Protein AF-A0A968T4M2-F1 (afdb_monomer_lite)

Structure (mmCIF, N/CA/C/O backbone):
data_AF-A0A968T4M2-F1
#
_entry.id   AF-A0A968T4M2-F1
#
loop_
_atom_site.group_PDB
_atom_site.id
_atom_site.type_symbol
_atom_site.label_atom_id
_atom_site.label_alt_id
_atom_site.label_comp_id
_atom_site.label_asym_id
_atom_site.label_entity_id
_atom_site.label_seq_id
_atom_site.pdbx_PDB_ins_code
_atom_site.Cartn_x
_atom_site.Cartn_y
_atom_site.Cartn_z
_atom_site.occupancy
_atom_site.B_iso_or_equiv
_atom_site.auth_seq_id
_atom_site.auth_comp_id
_atom_site.auth_asym_id
_atom_site.auth_atom_id
_atom_site.pdbx_PDB_model_num
ATOM 1 N N . MET A 1 1 ? 12.869 -15.099 -41.987 1.00 55.78 1 MET A N 1
ATOM 2 C CA . MET A 1 1 ? 14.327 -14.973 -41.780 1.00 55.78 1 MET A CA 1
ATOM 3 C C . MET A 1 1 ? 14.908 -14.097 -42.876 1.00 55.78 1 MET A C 1
ATOM 5 O O . MET A 1 1 ? 14.636 -14.380 -44.041 1.00 55.78 1 MET A O 1
ATOM 9 N N . PRO A 1 2 ? 15.640 -13.028 -42.541 1.00 66.06 2 PRO A N 1
ATOM 10 C CA . PRO A 1 2 ? 16.283 -12.179 -43.533 1.00 66.06 2 PRO A CA 1
ATOM 11 C C . PRO A 1 2 ? 17.439 -12.935 -44.201 1.00 66.06 2 PRO A C 1
ATOM 13 O O . PRO A 1 2 ? 18.362 -13.390 -43.535 1.00 66.06 2 PRO A O 1
ATOM 16 N N . LEU A 1 3 ? 17.394 -13.036 -45.534 1.00 67.12 3 LEU A N 1
ATOM 17 C CA . LEU A 1 3 ? 18.368 -13.769 -46.360 1.00 67.12 3 LEU A CA 1
ATOM 18 C C . LEU A 1 3 ? 19.823 -13.294 -46.155 1.00 67.12 3 LEU A C 1
ATOM 20 O O . LEU A 1 3 ? 20.761 -14.030 -46.434 1.00 67.12 3 LEU A O 1
ATOM 24 N N . VAL A 1 4 ? 19.995 -12.056 -45.681 1.00 75.81 4 VAL A N 1
ATOM 25 C CA . VAL A 1 4 ? 21.283 -11.356 -45.556 1.00 75.81 4 VAL A CA 1
ATOM 26 C C . VAL A 1 4 ? 22.012 -11.667 -44.242 1.00 75.81 4 VAL A C 1
ATOM 28 O O . VAL A 1 4 ? 23.233 -11.584 -44.207 1.00 75.81 4 VAL A O 1
ATOM 31 N N . LEU A 1 5 ? 21.297 -12.048 -43.176 1.00 82.62 5 LEU A N 1
ATOM 32 C CA . LEU A 1 5 ? 21.903 -12.362 -41.868 1.00 82.62 5 LEU A CA 1
ATOM 33 C C . LEU A 1 5 ? 22.171 -13.861 -41.673 1.00 82.62 5 LEU A C 1
ATOM 35 O O . LEU A 1 5 ? 22.758 -14.267 -40.673 1.00 82.62 5 LEU A O 1
ATOM 39 N N . GLY A 1 6 ? 21.747 -14.684 -42.635 1.00 83.31 6 GLY A N 1
ATOM 40 C CA . GLY A 1 6 ? 21.791 -16.136 -42.523 1.00 83.31 6 GLY A CA 1
ATOM 41 C C . GLY A 1 6 ? 20.803 -16.687 -41.482 1.00 83.31 6 GLY A C 1
ATOM 42 O O . GLY A 1 6 ? 20.233 -15.943 -40.683 1.00 83.31 6 GLY A O 1
ATOM 43 N N . PRO A 1 7 ? 20.551 -18.006 -41.496 1.00 82.50 7 PRO A N 1
ATOM 44 C CA . PRO A 1 7 ? 19.645 -18.636 -40.539 1.00 82.50 7 PRO A CA 1
ATOM 45 C C . PRO A 1 7 ? 20.217 -18.686 -39.119 1.00 82.50 7 PRO A C 1
ATOM 47 O O . PRO A 1 7 ? 19.459 -18.672 -38.157 1.00 82.50 7 PRO A O 1
ATOM 50 N N . GLU A 1 8 ? 21.543 -18.723 -38.997 1.00 84.62 8 GLU A N 1
ATOM 51 C CA . GLU A 1 8 ? 22.250 -18.825 -37.717 1.00 84.62 8 GLU A CA 1
ATOM 52 C C . GLU A 1 8 ? 22.488 -17.464 -37.056 1.00 84.62 8 GLU A C 1
ATOM 54 O O . GLU A 1 8 ? 22.959 -17.427 -35.926 1.00 84.62 8 GLU A O 1
ATOM 59 N N . MET A 1 9 ? 22.176 -16.353 -37.743 1.00 88.12 9 MET A N 1
ATOM 60 C CA . MET A 1 9 ? 22.401 -14.986 -37.247 1.00 88.12 9 MET A CA 1
ATOM 61 C C . MET A 1 9 ? 23.829 -14.781 -36.723 1.00 88.12 9 MET A C 1
ATOM 63 O O . MET A 1 9 ? 24.055 -14.083 -35.743 1.00 88.12 9 MET A O 1
ATOM 67 N N . ASN A 1 10 ? 24.797 -15.401 -37.403 1.00 87.75 10 ASN A N 1
ATOM 68 C CA . ASN A 1 10 ? 26.199 -15.437 -37.016 1.00 87.75 10 ASN A CA 1
ATOM 69 C C . ASN A 1 10 ? 27.084 -15.135 -38.234 1.00 87.75 10 ASN A C 1
ATOM 71 O O . ASN A 1 10 ? 26.978 -15.789 -39.274 1.00 87.75 10 ASN A O 1
ATOM 75 N N . ILE A 1 11 ? 27.985 -14.158 -38.106 1.00 89.00 11 ILE A N 1
ATOM 76 C CA . ILE A 1 11 ? 28.849 -13.712 -39.208 1.00 89.00 11 ILE A CA 1
ATOM 77 C C . ILE A 1 11 ? 29.792 -14.817 -39.713 1.00 89.00 11 ILE A C 1
ATOM 79 O O . ILE A 1 11 ? 30.066 -14.892 -40.913 1.00 89.00 11 ILE A O 1
ATOM 83 N N . ALA A 1 12 ? 30.250 -15.713 -38.833 1.00 88.06 12 ALA A N 1
ATOM 84 C CA . ALA A 1 12 ? 31.122 -16.828 -39.197 1.00 88.06 12 ALA A CA 1
ATOM 85 C C . ALA A 1 12 ? 30.381 -17.884 -40.030 1.00 88.06 12 ALA A C 1
ATOM 87 O O . ALA A 1 12 ? 30.956 -18.448 -40.960 1.00 88.06 12 ALA A O 1
ATOM 88 N N . ALA A 1 13 ? 29.090 -18.092 -39.762 1.00 88.12 13 ALA A N 1
ATOM 89 C CA . ALA A 1 13 ? 28.246 -18.996 -40.542 1.00 88.12 13 ALA A CA 1
ATOM 90 C C . ALA A 1 13 ? 28.028 -18.496 -41.980 1.00 88.12 13 ALA A C 1
ATOM 92 O O . ALA A 1 13 ? 27.906 -19.289 -42.913 1.00 88.12 13 ALA A O 1
ATOM 93 N N . ILE A 1 14 ? 28.022 -17.172 -42.177 1.00 88.69 14 ILE A N 1
ATOM 94 C CA . ILE A 1 14 ? 27.902 -16.547 -43.503 1.00 88.69 14 ILE A CA 1
ATOM 95 C C . ILE A 1 14 ? 29.213 -16.670 -44.292 1.00 88.69 14 ILE A C 1
ATOM 97 O O . ILE A 1 14 ? 29.190 -16.857 -45.510 1.00 88.69 14 ILE A O 1
ATOM 101 N N . TYR A 1 15 ? 30.361 -16.594 -43.613 1.00 89.00 15 TYR A N 1
ATOM 102 C CA . TYR A 1 15 ? 31.690 -16.680 -44.222 1.00 89.00 15 TYR A CA 1
ATOM 103 C C . TYR A 1 15 ? 32.494 -17.869 -43.663 1.00 89.00 15 TYR A C 1
ATOM 105 O O . TYR A 1 15 ? 33.518 -17.657 -43.011 1.00 89.00 15 TYR A O 1
ATOM 113 N N . PRO A 1 16 ? 32.112 -19.125 -43.970 1.00 86.19 16 PRO A N 1
ATOM 114 C CA . PRO A 1 16 ? 32.666 -20.319 -43.315 1.00 86.19 16 PRO A CA 1
ATOM 115 C C . PRO A 1 16 ? 34.166 -20.532 -43.566 1.00 86.19 16 PRO A C 1
ATOM 117 O O . PRO A 1 16 ? 34.843 -21.208 -42.798 1.00 86.19 16 PRO A O 1
ATOM 120 N N . ASN A 1 17 ? 34.709 -19.939 -44.633 1.00 91.25 17 ASN A N 1
ATOM 121 C CA . ASN A 1 17 ? 36.131 -20.023 -44.976 1.00 91.25 17 ASN A CA 1
ATOM 122 C C . ASN A 1 17 ? 36.986 -18.936 -44.297 1.00 91.25 17 ASN A C 1
ATOM 124 O O . ASN A 1 17 ? 38.186 -18.858 -44.557 1.00 91.25 17 ASN A O 1
ATOM 128 N N . ARG A 1 18 ? 36.383 -18.066 -43.478 1.00 90.88 18 ARG A N 1
ATOM 129 C CA . ARG A 1 18 ? 37.050 -16.936 -42.830 1.00 90.88 18 ARG A CA 1
ATOM 130 C C . ARG A 1 18 ? 36.954 -17.075 -41.315 1.00 90.88 18 ARG A C 1
ATOM 132 O O . ARG A 1 18 ? 35.871 -17.095 -40.751 1.00 90.88 18 ARG A O 1
ATOM 139 N N . THR A 1 19 ? 38.108 -17.125 -40.659 1.00 85.06 19 THR A N 1
ATOM 140 C CA . THR A 1 19 ? 38.203 -17.335 -39.204 1.00 85.06 19 THR A CA 1
ATOM 141 C C . THR A 1 19 ? 38.549 -16.066 -38.427 1.00 85.06 19 THR A C 1
ATOM 143 O O . THR A 1 19 ? 38.576 -16.088 -37.202 1.00 85.06 19 THR A O 1
ATOM 146 N N . THR A 1 20 ? 38.839 -14.959 -39.116 1.00 88.12 20 THR A N 1
ATOM 147 C CA . THR A 1 20 ? 39.196 -13.674 -38.506 1.00 88.12 20 THR A CA 1
ATOM 148 C C . THR A 1 20 ? 38.400 -12.543 -39.139 1.00 88.12 20 THR A C 1
ATOM 150 O O . THR A 1 20 ? 38.380 -12.377 -40.361 1.00 88.12 20 THR A O 1
ATOM 153 N N . PHE A 1 21 ? 37.760 -11.734 -38.300 1.00 91.00 21 PHE A N 1
ATOM 154 C CA . PHE A 1 21 ? 36.941 -10.598 -38.712 1.00 91.00 21 PHE A CA 1
ATOM 155 C C . PHE A 1 21 ? 37.498 -9.315 -38.115 1.00 91.00 21 PHE A C 1
ATOM 157 O O . PHE A 1 21 ? 38.057 -9.325 -37.018 1.00 91.00 21 PHE A O 1
ATOM 164 N N . HIS A 1 22 ? 37.367 -8.204 -38.838 1.00 91.00 22 HIS A N 1
ATOM 165 C CA . HIS A 1 22 ? 37.667 -6.911 -38.248 1.00 91.00 22 HIS A CA 1
ATOM 166 C C . HIS A 1 22 ? 36.567 -6.556 -37.240 1.00 91.00 22 HIS A C 1
ATOM 168 O O . HIS A 1 22 ? 35.387 -6.805 -37.493 1.00 91.00 22 HIS A O 1
ATOM 174 N N . ILE A 1 23 ? 36.928 -5.928 -36.119 1.00 86.56 23 ILE A N 1
ATOM 175 C CA . ILE A 1 23 ? 35.972 -5.604 -35.047 1.00 86.56 23 ILE A CA 1
ATOM 176 C C . ILE A 1 23 ? 34.782 -4.766 -35.544 1.00 86.56 23 ILE A C 1
ATOM 178 O O . ILE A 1 23 ? 33.655 -4.951 -35.098 1.00 86.56 23 ILE A O 1
ATOM 182 N N . SER A 1 24 ? 34.997 -3.894 -36.535 1.00 87.69 24 SER A N 1
ATOM 183 C CA . SER A 1 24 ? 33.922 -3.094 -37.138 1.00 87.69 24 SER A CA 1
ATOM 184 C C . SER A 1 24 ? 32.899 -3.926 -37.918 1.00 87.69 24 SER A C 1
ATOM 186 O O . SER A 1 24 ? 31.737 -3.533 -37.996 1.00 87.69 24 SER A O 1
ATOM 188 N N . GLU A 1 25 ? 33.311 -5.050 -38.512 1.00 90.81 25 GLU A N 1
ATOM 189 C CA . GLU A 1 25 ? 32.409 -5.961 -39.227 1.00 90.81 25 GLU A CA 1
ATOM 190 C C . GLU A 1 25 ? 31.521 -6.701 -38.234 1.00 90.81 25 GLU A C 1
ATOM 192 O O . GLU A 1 25 ? 30.305 -6.726 -38.405 1.00 90.81 25 GLU A O 1
ATOM 197 N N . VAL A 1 26 ? 32.127 -7.218 -37.162 1.00 89.94 26 VAL A N 1
ATOM 198 C CA . VAL A 1 26 ? 31.412 -7.886 -36.068 1.00 89.94 26 VAL A CA 1
ATOM 199 C C . VAL A 1 26 ? 30.429 -6.916 -35.412 1.00 89.94 26 VAL A C 1
ATOM 201 O O . VAL A 1 26 ? 29.244 -7.218 -35.316 1.00 89.94 26 VAL A O 1
ATOM 204 N N . ARG A 1 27 ? 30.878 -5.694 -35.088 1.00 88.00 27 ARG A N 1
ATOM 205 C CA . ARG A 1 27 ? 30.025 -4.622 -34.550 1.00 88.00 27 ARG A CA 1
ATOM 206 C C . ARG A 1 27 ? 28.836 -4.309 -35.443 1.00 88.00 27 ARG A C 1
ATOM 208 O O . ARG A 1 27 ? 27.711 -4.238 -34.959 1.00 88.00 27 ARG A O 1
ATOM 215 N N . SER A 1 28 ? 29.075 -4.100 -36.735 1.00 89.56 28 SER A N 1
ATOM 216 C CA . SER A 1 28 ? 27.998 -3.756 -37.668 1.00 89.56 28 SER A CA 1
ATOM 217 C C . SER A 1 28 ? 27.005 -4.907 -37.805 1.00 89.56 28 SER A C 1
ATOM 219 O O . SER A 1 28 ? 25.802 -4.675 -37.848 1.00 89.56 28 SER A O 1
ATOM 221 N N . PHE A 1 29 ? 27.501 -6.144 -37.844 1.00 92.62 29 PHE A N 1
ATOM 222 C CA . PHE A 1 29 ? 26.668 -7.331 -37.954 1.00 92.62 29 PHE A CA 1
ATOM 223 C C . PHE A 1 29 ? 25.769 -7.516 -36.727 1.00 92.62 29 PHE A C 1
ATOM 225 O O . PHE A 1 29 ? 24.549 -7.566 -36.877 1.00 92.62 29 PHE A O 1
ATOM 232 N N . LEU A 1 30 ? 26.351 -7.528 -35.524 1.00 92.44 30 LEU A N 1
ATOM 233 C CA . LEU A 1 30 ? 25.599 -7.687 -34.277 1.00 92.44 30 LEU A CA 1
ATOM 234 C C . LEU A 1 30 ? 24.587 -6.555 -34.073 1.00 92.44 30 LEU A C 1
ATOM 236 O O . LEU A 1 30 ? 23.456 -6.810 -33.670 1.00 92.44 30 LEU A O 1
ATOM 240 N N . TRP A 1 31 ? 24.930 -5.317 -34.445 1.00 90.94 31 TRP A N 1
ATOM 241 C CA . TRP A 1 31 ? 23.983 -4.200 -34.402 1.00 90.94 31 TRP A CA 1
ATOM 242 C C . TRP A 1 31 ? 22.748 -4.434 -35.290 1.00 90.94 31 TRP A C 1
ATOM 244 O O . TRP A 1 31 ? 21.619 -4.147 -34.877 1.00 90.94 31 TRP A O 1
ATOM 254 N N . VAL A 1 32 ? 22.930 -4.981 -36.499 1.00 92.69 32 VAL A N 1
ATOM 255 C CA . VAL A 1 32 ? 21.804 -5.311 -37.389 1.00 92.69 32 VAL A CA 1
ATOM 256 C C . VAL A 1 32 ? 20.984 -6.476 -36.830 1.00 92.69 32 VAL A C 1
ATOM 258 O O . VAL A 1 32 ? 19.756 -6.413 -36.886 1.00 92.69 32 VAL A O 1
ATOM 261 N N . VAL A 1 33 ? 21.629 -7.508 -36.272 1.00 94.62 33 VAL A N 1
ATOM 262 C CA . VAL A 1 33 ? 20.947 -8.648 -35.628 1.00 94.62 33 VAL A CA 1
ATOM 263 C C . VAL A 1 33 ? 20.098 -8.172 -34.446 1.00 94.62 33 VAL A C 1
ATOM 265 O O . VAL A 1 33 ? 18.898 -8.449 -34.411 1.00 94.62 33 VAL A O 1
ATOM 268 N N . PHE A 1 34 ? 20.674 -7.364 -33.552 1.00 95.38 34 PHE A N 1
ATOM 269 C CA . PHE A 1 34 ? 19.966 -6.745 -32.430 1.00 95.38 34 PHE A CA 1
ATOM 270 C C . PHE A 1 34 ? 18.752 -5.948 -32.918 1.00 95.38 34 PHE A C 1
ATOM 272 O O . PHE A 1 34 ? 17.627 -6.166 -32.471 1.00 95.38 34 PHE A O 1
ATOM 279 N N . THR A 1 35 ? 18.959 -5.061 -33.896 1.00 93.38 35 THR A N 1
ATOM 280 C CA . THR A 1 35 ? 17.889 -4.212 -34.440 1.00 93.38 35 THR A CA 1
ATOM 281 C C . THR A 1 35 ? 16.781 -5.044 -35.090 1.00 93.38 35 THR A C 1
ATOM 283 O O . THR A 1 35 ? 15.602 -4.702 -34.983 1.00 93.38 35 THR A O 1
ATOM 286 N N . TYR A 1 36 ? 17.132 -6.139 -35.767 1.00 94.38 36 TYR A N 1
ATOM 287 C CA . TYR A 1 36 ? 16.162 -7.060 -36.350 1.00 94.38 36 TYR A CA 1
ATOM 288 C C . TYR A 1 36 ? 15.304 -7.724 -35.269 1.00 94.38 36 TYR A C 1
ATOM 290 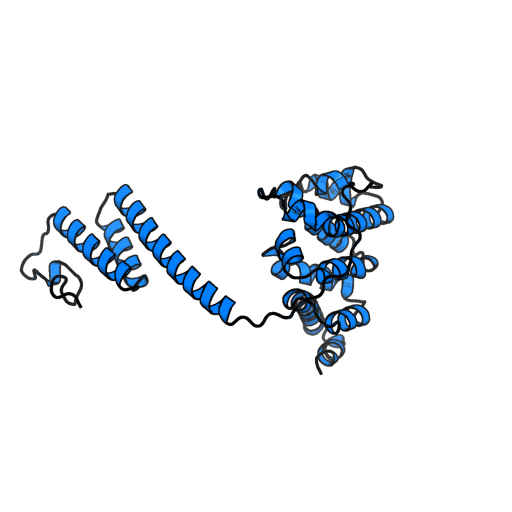O O . TYR A 1 36 ? 14.075 -7.702 -35.375 1.00 94.38 36 TYR A O 1
ATOM 298 N N . TYR A 1 37 ? 15.923 -8.276 -34.223 1.00 95.75 37 TYR A N 1
ATOM 299 C CA . TYR A 1 37 ? 15.188 -8.908 -33.129 1.00 95.75 37 TYR A CA 1
ATOM 300 C C . TYR A 1 37 ? 14.309 -7.913 -32.373 1.00 95.75 37 TYR A C 1
ATOM 302 O O . TYR A 1 37 ? 13.133 -8.195 -32.146 1.00 95.75 37 TYR A O 1
ATOM 310 N N . LEU A 1 38 ? 14.823 -6.711 -32.108 1.00 95.38 38 LEU A N 1
ATOM 311 C CA . LEU A 1 38 ? 14.065 -5.634 -31.477 1.00 95.38 38 LEU A CA 1
ATOM 312 C C . LEU A 1 38 ? 12.822 -5.243 -32.295 1.00 95.38 38 LEU A C 1
ATOM 314 O O . LEU A 1 38 ? 11.748 -5.039 -31.738 1.00 95.38 38 LEU A O 1
ATOM 318 N N . ARG A 1 39 ? 12.941 -5.163 -33.628 1.00 92.88 39 ARG A N 1
ATOM 319 C CA . ARG A 1 39 ? 11.824 -4.812 -34.529 1.00 92.88 39 ARG A CA 1
ATOM 320 C C . ARG A 1 39 ? 10.847 -5.951 -34.803 1.00 92.88 39 ARG A C 1
ATOM 322 O O . ARG A 1 39 ? 9.778 -5.699 -35.347 1.00 92.88 39 ARG A O 1
ATOM 329 N N . THR A 1 40 ? 11.227 -7.184 -34.493 1.00 93.19 40 THR A N 1
ATOM 330 C CA . THR A 1 40 ? 10.373 -8.372 -34.650 1.00 93.19 40 THR A CA 1
ATOM 331 C C . THR A 1 40 ? 9.817 -8.861 -33.313 1.00 93.19 40 THR A C 1
ATOM 333 O O . THR A 1 40 ? 9.289 -9.968 -33.245 1.00 93.19 40 THR A O 1
ATOM 336 N N . ASP A 1 41 ? 9.936 -8.040 -32.263 1.00 93.25 41 ASP A N 1
ATOM 337 C CA . ASP A 1 41 ? 9.481 -8.297 -30.892 1.00 93.25 41 ASP A CA 1
ATOM 338 C C . ASP A 1 41 ? 10.050 -9.572 -30.248 1.00 93.25 41 ASP A C 1
ATOM 340 O O . ASP A 1 41 ? 9.519 -10.072 -29.250 1.00 93.25 41 ASP A O 1
ATOM 344 N N . ASN A 1 42 ? 11.175 -10.074 -30.767 1.00 95.38 42 ASN A N 1
ATOM 345 C CA . ASN A 1 42 ? 11.932 -11.155 -30.148 1.00 95.38 42 ASN A CA 1
ATOM 346 C C . ASN A 1 42 ? 12.926 -10.574 -29.129 1.00 95.38 42 ASN A C 1
ATOM 348 O O . ASN A 1 42 ? 14.132 -10.511 -29.365 1.00 95.38 42 ASN A O 1
ATOM 352 N N . LEU A 1 43 ? 12.385 -10.071 -28.017 1.00 94.94 43 LEU A N 1
ATOM 353 C CA . LEU A 1 43 ? 13.136 -9.294 -27.024 1.00 94.94 43 LEU A CA 1
ATOM 354 C C . LEU A 1 43 ? 14.170 -10.121 -26.250 1.00 94.94 43 LEU A C 1
ATOM 356 O O . LEU A 1 43 ? 15.151 -9.547 -25.784 1.00 94.94 43 LEU A O 1
ATOM 360 N N . ASP A 1 44 ? 13.966 -11.434 -26.134 1.00 95.94 44 ASP A N 1
ATOM 361 C CA . ASP A 1 44 ? 14.926 -12.340 -25.496 1.00 95.94 44 ASP A CA 1
ATOM 362 C C . ASP A 1 44 ? 16.167 -12.481 -26.380 1.00 95.94 44 ASP A C 1
ATOM 364 O O . ASP A 1 44 ? 17.265 -12.151 -25.949 1.00 95.94 44 ASP A O 1
ATOM 368 N N . ALA A 1 45 ? 15.985 -12.789 -27.670 1.00 95.62 45 ALA A N 1
ATOM 369 C CA . ALA A 1 45 ? 17.101 -12.857 -28.613 1.00 95.62 45 ALA A CA 1
ATOM 370 C C . ALA A 1 45 ? 17.809 -11.499 -28.802 1.00 95.62 45 ALA A C 1
ATOM 372 O O . ALA A 1 45 ? 19.018 -11.453 -29.028 1.00 95.62 45 ALA A O 1
ATOM 373 N N . ALA A 1 46 ? 17.079 -10.379 -28.700 1.00 96.62 46 ALA A N 1
ATOM 374 C CA . ALA A 1 46 ? 17.684 -9.046 -28.680 1.00 96.62 46 ALA A CA 1
ATOM 375 C C . ALA A 1 46 ? 18.534 -8.818 -27.416 1.00 96.62 46 ALA A C 1
ATOM 377 O O . ALA A 1 46 ? 19.596 -8.210 -27.515 1.00 96.62 46 ALA A O 1
ATOM 378 N N . SER A 1 47 ? 18.090 -9.315 -26.256 1.00 96.62 47 SER A N 1
ATOM 379 C CA . SER A 1 47 ? 18.856 -9.286 -25.002 1.00 96.62 47 SER A CA 1
ATOM 380 C C . SER A 1 47 ? 20.140 -10.101 -25.130 1.00 96.62 47 SER A C 1
ATOM 382 O O . SER A 1 47 ? 21.214 -9.556 -24.912 1.00 96.62 47 SER A O 1
ATOM 384 N N . ASP A 1 48 ? 20.040 -11.347 -25.600 1.00 96.12 48 ASP A N 1
ATOM 385 C CA . ASP A 1 48 ? 21.200 -12.227 -25.792 1.00 96.12 48 ASP A CA 1
ATOM 386 C C . ASP A 1 48 ? 22.224 -11.601 -26.758 1.00 96.12 48 ASP A C 1
ATOM 388 O O . ASP A 1 48 ? 23.431 -11.643 -26.531 1.00 96.12 48 ASP A O 1
ATOM 392 N N . THR A 1 49 ? 21.744 -10.954 -27.830 1.00 95.25 49 THR A N 1
ATOM 393 C CA . THR A 1 49 ? 22.620 -10.250 -28.785 1.00 95.25 49 THR A CA 1
ATOM 394 C C . THR A 1 49 ? 23.298 -9.032 -28.146 1.00 95.25 49 THR A C 1
ATOM 396 O O . THR A 1 49 ? 24.431 -8.704 -28.491 1.00 95.25 49 THR A O 1
ATOM 399 N N . LEU A 1 50 ? 22.615 -8.322 -27.241 1.00 95.12 50 LEU A N 1
ATOM 400 C CA . LEU A 1 50 ? 23.192 -7.188 -26.518 1.00 95.12 50 LEU A CA 1
ATOM 401 C C . LEU A 1 50 ? 24.289 -7.642 -25.549 1.00 95.12 50 LEU A C 1
ATOM 403 O O . LEU A 1 50 ? 25.325 -6.981 -25.472 1.00 95.12 50 LEU A O 1
ATOM 407 N N . ASP A 1 51 ? 24.094 -8.777 -24.882 1.00 94.81 51 ASP A N 1
ATOM 408 C CA . ASP A 1 51 ? 25.111 -9.383 -24.023 1.00 94.81 51 ASP A CA 1
ATOM 409 C C . ASP A 1 51 ? 26.353 -9.766 -24.849 1.00 94.81 51 ASP A C 1
ATOM 411 O O . ASP A 1 51 ? 27.472 -9.390 -24.497 1.00 94.81 51 ASP A O 1
ATOM 415 N N . GLU A 1 52 ? 26.169 -10.377 -26.028 1.00 92.50 52 GLU A N 1
ATOM 416 C CA . GLU A 1 52 ? 27.275 -10.671 -26.957 1.00 92.50 52 GLU A CA 1
ATOM 417 C C . GLU A 1 52 ? 28.003 -9.395 -27.426 1.00 92.50 52 GLU A C 1
ATOM 419 O O . GLU A 1 52 ? 29.237 -9.363 -27.510 1.00 92.50 52 GLU A O 1
ATOM 424 N N . ILE A 1 53 ? 27.263 -8.316 -27.712 1.00 92.25 53 ILE A N 1
ATOM 425 C CA . ILE A 1 53 ? 27.839 -7.004 -28.052 1.00 92.25 53 ILE A CA 1
ATOM 426 C C . ILE A 1 53 ? 28.693 -6.480 -26.896 1.00 92.25 53 ILE A C 1
ATOM 428 O O . ILE A 1 53 ? 29.807 -6.021 -27.148 1.00 92.25 53 ILE A O 1
ATOM 432 N N . ALA A 1 54 ? 28.200 -6.555 -25.658 1.00 91.69 54 ALA A N 1
ATOM 433 C CA . ALA A 1 54 ? 28.906 -6.065 -24.478 1.00 91.69 54 ALA A CA 1
ATOM 434 C C . ALA A 1 54 ? 30.188 -6.862 -24.185 1.00 91.69 54 ALA A C 1
ATOM 436 O O . ALA A 1 54 ? 31.199 -6.283 -23.789 1.00 91.69 54 ALA A O 1
ATOM 437 N N . GLU A 1 55 ? 30.179 -8.173 -24.438 1.00 90.44 55 GLU A N 1
ATOM 438 C CA . GLU A 1 55 ? 31.365 -9.027 -24.309 1.00 90.44 55 GLU A CA 1
ATOM 439 C C . GLU A 1 55 ? 32.400 -8.781 -25.417 1.00 90.44 55 GLU A C 1
ATOM 441 O O . GLU A 1 55 ? 33.608 -8.892 -25.191 1.00 90.44 55 GLU A O 1
ATOM 446 N N . THR A 1 56 ? 31.942 -8.443 -26.625 1.00 86.44 56 THR A N 1
ATOM 447 C CA . THR A 1 56 ? 32.799 -8.385 -27.819 1.00 86.44 56 THR A CA 1
ATOM 448 C C . THR A 1 56 ? 33.326 -6.979 -28.120 1.00 86.44 56 THR A C 1
ATOM 450 O O . THR A 1 56 ? 34.398 -6.831 -28.714 1.00 86.44 56 THR A O 1
ATOM 453 N N . ILE A 1 57 ? 32.582 -5.929 -27.762 1.00 86.00 57 ILE A N 1
ATOM 454 C CA . ILE A 1 57 ? 32.830 -4.547 -28.192 1.00 86.00 57 ILE A CA 1
ATOM 455 C C . ILE A 1 57 ? 32.972 -3.644 -26.966 1.00 86.00 57 ILE A C 1
ATOM 457 O O . ILE A 1 57 ? 32.010 -3.385 -26.258 1.00 86.00 57 ILE A O 1
ATOM 461 N N . SER A 1 58 ? 34.163 -3.080 -26.759 1.00 82.56 58 SER A N 1
ATOM 462 C CA . SER A 1 58 ? 34.420 -2.102 -25.690 1.00 82.56 58 SER A CA 1
ATOM 463 C C . SER A 1 58 ? 33.978 -0.685 -26.099 1.00 82.56 58 SER A C 1
ATOM 465 O O . SER A 1 58 ? 34.813 0.174 -26.386 1.00 82.56 58 SER A O 1
ATOM 467 N N . ASP A 1 59 ? 32.666 -0.460 -26.197 1.00 88.00 59 ASP A N 1
ATOM 468 C CA . ASP A 1 59 ? 32.041 0.843 -26.488 1.00 88.00 59 ASP A CA 1
ATOM 469 C C . ASP A 1 59 ? 30.833 1.055 -25.560 1.00 88.00 59 ASP A C 1
ATOM 471 O O . ASP A 1 59 ? 29.692 0.753 -25.916 1.00 88.00 59 ASP A O 1
ATOM 475 N N . ASP A 1 60 ? 31.099 1.562 -24.353 1.00 88.38 60 ASP A N 1
ATOM 476 C CA . ASP A 1 60 ? 30.093 1.723 -23.293 1.00 88.38 60 ASP A CA 1
ATOM 477 C C . ASP A 1 60 ? 28.908 2.596 -23.735 1.00 88.38 60 ASP A C 1
ATOM 479 O O . ASP A 1 60 ? 27.760 2.305 -23.407 1.00 88.38 60 ASP A O 1
ATOM 483 N N . SER A 1 61 ? 29.163 3.625 -24.551 1.00 90.06 61 SER A N 1
ATOM 484 C CA . SER A 1 61 ? 28.115 4.523 -25.049 1.00 90.06 61 SER A CA 1
ATOM 485 C C . SER A 1 61 ? 27.158 3.814 -26.012 1.00 90.06 61 SER A C 1
ATOM 487 O O . SER A 1 61 ? 25.944 4.032 -25.961 1.00 90.06 61 SER A O 1
ATOM 489 N N . LEU A 1 62 ? 27.680 2.941 -26.882 1.00 88.31 62 LEU A N 1
ATOM 490 C CA . LEU A 1 62 ? 26.842 2.100 -27.735 1.00 88.31 62 LEU A CA 1
ATOM 491 C C . LEU A 1 62 ? 26.007 1.129 -26.895 1.00 88.31 62 LEU A C 1
ATOM 493 O O . LEU A 1 62 ? 24.805 1.011 -27.132 1.00 88.31 62 LEU A O 1
ATOM 497 N N . ILE A 1 63 ? 26.634 0.445 -25.935 1.00 92.12 63 ILE A N 1
ATOM 498 C CA . ILE A 1 63 ? 25.969 -0.547 -25.079 1.00 92.12 63 ILE A CA 1
ATOM 499 C C . ILE A 1 63 ? 24.826 0.107 -24.297 1.00 92.12 63 ILE A C 1
ATOM 501 O O . ILE A 1 63 ? 23.708 -0.411 -24.296 1.00 92.12 63 ILE A O 1
ATOM 505 N N . GLU A 1 64 ? 25.063 1.282 -23.711 1.00 94.00 64 GLU A N 1
ATOM 506 C CA . GLU A 1 64 ? 24.038 2.059 -23.012 1.00 94.00 64 GLU A CA 1
ATOM 507 C C . GLU A 1 64 ? 22.882 2.429 -23.955 1.00 94.00 64 GLU A C 1
ATOM 509 O O . GLU A 1 64 ? 21.713 2.196 -23.644 1.00 94.00 64 GLU A O 1
ATOM 514 N N . SER A 1 65 ? 23.189 2.920 -25.160 1.00 93.81 65 SER A N 1
ATOM 515 C CA . SER A 1 65 ? 22.166 3.280 -26.149 1.00 93.81 65 SER A CA 1
ATOM 516 C C . SER A 1 65 ? 21.291 2.092 -26.572 1.00 93.81 65 SER A C 1
ATOM 518 O O . SER A 1 65 ? 20.075 2.243 -26.723 1.00 93.81 65 SER A O 1
ATOM 520 N N . LEU A 1 66 ? 21.879 0.910 -26.775 1.00 94.81 66 LEU A N 1
ATOM 521 C CA . LEU A 1 66 ? 21.132 -0.299 -27.136 1.00 94.81 66 LEU A CA 1
ATOM 522 C C . LEU A 1 66 ? 20.323 -0.837 -25.950 1.00 94.81 66 LEU A C 1
ATOM 524 O O . LEU A 1 66 ? 19.166 -1.220 -26.131 1.00 94.81 66 LEU A O 1
ATOM 528 N N . THR A 1 67 ? 20.880 -0.774 -24.738 1.00 96.00 67 THR A N 1
ATOM 529 C CA . THR A 1 67 ? 20.169 -1.093 -23.489 1.00 96.00 67 THR A CA 1
ATOM 530 C C . THR A 1 67 ? 18.904 -0.252 -23.356 1.00 96.00 67 THR A C 1
ATOM 532 O O . THR A 1 67 ? 17.817 -0.790 -23.141 1.00 96.00 67 THR A O 1
ATOM 535 N N . MET A 1 68 ? 19.015 1.061 -23.570 1.00 96.00 68 MET A N 1
ATOM 536 C CA . MET A 1 68 ? 17.871 1.971 -23.496 1.00 96.00 68 MET A CA 1
ATOM 537 C C . MET A 1 68 ? 16.817 1.681 -24.570 1.00 96.00 68 MET A C 1
ATOM 539 O O . MET A 1 68 ? 15.622 1.762 -24.290 1.00 96.00 68 MET A O 1
ATOM 543 N N . GLN A 1 69 ? 17.224 1.290 -25.781 1.00 95.69 69 GLN A N 1
ATOM 544 C CA . GLN A 1 69 ? 16.287 0.880 -26.834 1.00 95.69 69 GLN A CA 1
ATOM 545 C C . GLN A 1 69 ? 15.534 -0.408 -26.476 1.00 95.69 69 GLN A C 1
ATOM 547 O O . GLN A 1 69 ? 14.319 -0.480 -26.676 1.00 95.69 69 GLN A O 1
ATOM 552 N N . LEU A 1 70 ? 16.227 -1.410 -25.923 1.00 97.06 70 LEU A N 1
ATOM 553 C CA . LEU A 1 70 ? 15.601 -2.651 -25.462 1.00 97.06 70 LEU A CA 1
ATOM 554 C C . LEU A 1 70 ? 14.623 -2.387 -24.312 1.00 97.06 70 LEU A C 1
ATOM 556 O O . LEU A 1 70 ? 13.500 -2.897 -24.331 1.00 97.06 70 LEU A O 1
ATOM 560 N N . LEU A 1 71 ? 15.020 -1.557 -23.344 1.00 96.25 71 LEU A N 1
ATOM 561 C CA . LEU A 1 71 ? 14.169 -1.155 -22.227 1.00 96.25 71 LEU A CA 1
ATOM 562 C C . LEU A 1 71 ? 12.909 -0.430 -22.716 1.00 96.25 71 LEU A C 1
ATOM 564 O O . LEU A 1 71 ? 11.807 -0.809 -22.328 1.00 96.25 71 LEU A O 1
ATOM 568 N N . ALA A 1 72 ? 13.054 0.548 -23.613 1.00 95.44 72 ALA A N 1
ATOM 569 C CA . ALA A 1 72 ? 11.923 1.277 -24.184 1.00 95.44 72 ALA A CA 1
ATOM 570 C C . ALA A 1 72 ? 10.940 0.337 -24.900 1.00 95.44 72 ALA A C 1
ATOM 572 O O . ALA A 1 72 ? 9.728 0.457 -24.725 1.00 95.44 72 ALA A O 1
ATOM 573 N N . LYS A 1 73 ? 11.447 -0.649 -25.651 1.00 94.69 73 LYS A N 1
ATOM 574 C CA . LYS A 1 73 ? 10.602 -1.635 -26.337 1.00 94.69 73 LYS A CA 1
ATOM 575 C C . LYS A 1 73 ? 9.883 -2.576 -25.364 1.00 94.69 73 LYS A C 1
ATOM 577 O O . LYS A 1 73 ? 8.711 -2.888 -25.564 1.00 94.69 73 LYS A O 1
ATOM 582 N N . ARG A 1 74 ? 10.552 -3.000 -24.282 1.00 94.94 74 ARG A N 1
ATOM 583 C CA . ARG A 1 74 ? 9.921 -3.765 -23.188 1.00 94.94 74 ARG A CA 1
ATOM 584 C C . ARG A 1 74 ? 8.812 -2.955 -22.515 1.00 94.94 74 ARG A C 1
ATOM 586 O O . ARG A 1 74 ? 7.729 -3.487 -22.294 1.00 94.94 74 ARG A O 1
ATOM 593 N N . MET A 1 75 ? 9.062 -1.675 -22.241 1.00 93.75 75 MET A N 1
ATOM 594 C CA . MET A 1 75 ? 8.068 -0.766 -21.667 1.00 93.75 75 MET A CA 1
ATOM 595 C C . MET A 1 75 ? 6.855 -0.586 -22.584 1.00 93.75 75 MET A C 1
ATOM 597 O O . MET A 1 75 ? 5.732 -0.674 -22.102 1.00 93.75 75 MET A O 1
ATOM 601 N N . GLU A 1 76 ? 7.055 -0.402 -23.892 1.00 93.38 76 GLU A N 1
ATOM 602 C CA . GLU A 1 76 ? 5.963 -0.318 -24.874 1.00 93.38 76 GLU A CA 1
ATOM 603 C C . GLU A 1 76 ? 5.085 -1.577 -24.839 1.00 93.38 76 GLU A C 1
ATOM 605 O O . GLU A 1 76 ? 3.871 -1.481 -24.667 1.00 93.38 76 GLU A O 1
ATOM 610 N N . LYS A 1 77 ? 5.700 -2.764 -24.904 1.00 91.81 77 LYS A N 1
ATOM 611 C CA . LYS A 1 77 ? 4.978 -4.043 -24.854 1.00 91.81 77 LYS A CA 1
ATOM 612 C C . LYS A 1 77 ? 4.223 -4.237 -23.535 1.00 91.81 77 LYS A C 1
ATOM 614 O O . LYS A 1 77 ? 3.076 -4.675 -23.539 1.00 91.81 77 LYS A O 1
ATOM 619 N N . ASN A 1 78 ? 4.845 -3.896 -22.407 1.00 90.94 78 ASN A N 1
ATOM 620 C CA . ASN A 1 78 ? 4.194 -3.962 -21.098 1.00 90.94 78 ASN A CA 1
ATOM 621 C C . ASN A 1 78 ? 3.019 -2.980 -21.005 1.00 90.94 78 ASN A C 1
ATOM 623 O O . ASN A 1 78 ? 1.975 -3.331 -20.468 1.00 90.94 78 ASN A O 1
ATOM 627 N N . MET A 1 79 ? 3.156 -1.782 -21.576 1.00 91.44 79 MET A N 1
ATOM 628 C CA . MET A 1 79 ? 2.089 -0.783 -21.640 1.00 91.44 79 MET A CA 1
ATOM 629 C C . MET A 1 79 ? 0.908 -1.261 -22.497 1.00 91.44 79 MET A C 1
ATOM 631 O O . MET A 1 79 ? -0.246 -1.029 -22.146 1.00 91.44 79 MET A O 1
ATOM 635 N N . GLU A 1 80 ? 1.168 -1.938 -23.618 1.00 91.81 80 GLU A N 1
ATOM 636 C CA . GLU A 1 80 ? 0.116 -2.552 -24.437 1.00 91.81 80 GLU A CA 1
ATOM 637 C C . GLU A 1 80 ? -0.634 -3.653 -23.680 1.00 91.81 80 GLU A C 1
ATOM 639 O O . GLU A 1 80 ? -1.865 -3.689 -23.721 1.00 91.81 80 GLU A O 1
ATOM 644 N N . LEU A 1 81 ? 0.095 -4.521 -22.968 1.00 89.94 81 LEU A N 1
ATOM 645 C CA . LEU A 1 81 ? -0.496 -5.557 -22.117 1.00 89.94 81 LEU A CA 1
ATOM 646 C C . LEU A 1 81 ? -1.351 -4.938 -21.008 1.00 89.94 81 LEU A C 1
ATOM 648 O O . LEU A 1 81 ? -2.515 -5.302 -20.872 1.00 89.94 81 LEU A O 1
ATOM 652 N N . PHE A 1 82 ? -0.813 -3.945 -20.300 1.00 87.00 82 PHE A N 1
ATOM 653 C CA . PHE A 1 82 ? -1.519 -3.229 -19.241 1.00 87.00 82 PHE A CA 1
ATOM 654 C C . PHE A 1 82 ? -2.835 -2.621 -19.746 1.00 87.00 82 PHE A C 1
ATOM 656 O O . PHE A 1 82 ? -3.893 -2.880 -19.181 1.00 87.00 82 PHE A O 1
ATOM 663 N N . LYS A 1 83 ? -2.808 -1.907 -20.880 1.00 89.44 83 LYS A N 1
ATOM 664 C CA . LYS A 1 83 ? -4.023 -1.350 -21.506 1.00 89.44 83 LYS A CA 1
ATOM 665 C C . LYS A 1 83 ? -5.021 -2.430 -21.924 1.00 89.44 83 LYS A C 1
ATOM 667 O O . LYS A 1 83 ? -6.231 -2.229 -21.835 1.00 89.44 83 LYS A O 1
ATOM 672 N N . ALA A 1 84 ? -4.536 -3.563 -22.431 1.00 90.62 84 ALA A N 1
ATOM 673 C CA . ALA A 1 84 ? -5.396 -4.673 -22.829 1.00 90.62 84 ALA A CA 1
ATOM 674 C C . ALA A 1 84 ? -6.070 -5.350 -21.625 1.00 90.62 84 ALA A C 1
ATOM 676 O O . ALA A 1 84 ? -7.206 -5.818 -21.757 1.00 90.62 84 ALA A O 1
ATOM 677 N N . ASP A 1 85 ? -5.386 -5.400 -20.483 1.00 86.81 85 ASP A N 1
ATOM 678 C CA . ASP A 1 85 ? -5.915 -5.915 -19.223 1.00 86.81 85 ASP A CA 1
ATOM 679 C C . ASP A 1 85 ? -6.915 -4.935 -18.604 1.00 86.81 85 ASP A C 1
ATOM 681 O O . ASP A 1 85 ? -8.028 -5.339 -18.266 1.00 86.81 85 ASP A O 1
ATOM 685 N N . GLU A 1 86 ? -6.593 -3.640 -18.578 1.00 84.31 86 GLU A N 1
ATOM 686 C CA . GLU A 1 86 ? -7.487 -2.569 -18.126 1.00 84.31 86 GLU A CA 1
ATOM 687 C C . GLU A 1 86 ? -8.799 -2.550 -18.931 1.00 84.31 86 GLU A C 1
ATOM 689 O O . GLU A 1 86 ? -9.892 -2.531 -18.366 1.00 84.31 86 GLU A O 1
ATOM 694 N N . ALA A 1 87 ? -8.723 -2.686 -20.260 1.00 87.38 87 ALA A N 1
ATOM 695 C CA . ALA A 1 87 ? -9.902 -2.744 -21.128 1.00 87.38 87 ALA A CA 1
ATOM 696 C C . ALA A 1 87 ? -10.811 -3.962 -20.866 1.00 87.38 87 ALA A C 1
ATOM 698 O O . ALA A 1 87 ? -11.988 -3.957 -21.239 1.00 87.38 87 ALA A O 1
ATOM 699 N N . LYS A 1 88 ? -10.277 -5.026 -20.256 1.00 88.56 88 LYS A N 1
ATOM 700 C CA . LYS A 1 88 ? -11.024 -6.235 -19.873 1.00 88.56 88 LYS A CA 1
ATOM 701 C C . LYS A 1 88 ? -11.372 -6.262 -18.386 1.00 88.56 88 LYS A C 1
ATOM 703 O O . LYS A 1 88 ? -12.092 -7.177 -17.964 1.00 88.56 88 LYS A O 1
ATOM 708 N N . ALA A 1 89 ? -10.871 -5.306 -17.606 1.00 82.88 89 ALA A N 1
ATOM 709 C CA . ALA A 1 89 ? -11.054 -5.264 -16.171 1.00 82.88 89 ALA A CA 1
ATOM 710 C C . ALA A 1 89 ? -12.541 -5.153 -15.825 1.00 82.88 89 ALA A C 1
ATOM 712 O O . ALA A 1 89 ? -13.327 -4.438 -16.453 1.00 82.88 89 ALA A O 1
ATOM 713 N N . ARG A 1 90 ? -12.949 -5.911 -14.808 1.00 81.50 90 ARG A N 1
ATOM 714 C CA . ARG A 1 90 ? -14.295 -5.843 -14.244 1.00 81.50 90 ARG A CA 1
ATOM 715 C C . ARG A 1 90 ? -14.203 -5.157 -12.897 1.00 81.50 90 ARG A C 1
ATOM 717 O O . ARG A 1 90 ? -14.024 -5.821 -11.880 1.00 81.50 90 ARG A O 1
ATOM 724 N N . ASN A 1 91 ? -14.361 -3.843 -12.910 1.00 79.19 91 ASN A N 1
ATOM 725 C CA . ASN A 1 91 ? -14.293 -3.051 -11.692 1.00 79.19 91 ASN A CA 1
ATOM 726 C C . ASN A 1 91 ? -15.679 -2.938 -11.058 1.00 79.19 91 ASN A C 1
ATOM 728 O O . ASN A 1 91 ? -16.689 -2.694 -11.727 1.00 79.19 91 ASN A O 1
ATOM 732 N N . VAL A 1 92 ? -15.732 -3.148 -9.746 1.00 81.56 92 VAL A N 1
ATOM 733 C CA . VAL A 1 92 ? -16.927 -2.857 -8.957 1.00 81.56 92 VAL A CA 1
ATOM 734 C C . VAL A 1 92 ? -17.044 -1.341 -8.863 1.00 81.56 92 VAL A C 1
ATOM 736 O O . VAL A 1 92 ? -16.088 -0.674 -8.482 1.00 81.56 92 VAL A O 1
ATOM 739 N N . LYS A 1 93 ? -18.220 -0.786 -9.173 1.00 83.44 93 LYS A N 1
ATOM 740 C CA . LYS A 1 93 ? -18.498 0.619 -8.860 1.00 83.44 93 LYS A CA 1
ATOM 741 C C . LYS A 1 93 ? -18.576 0.756 -7.346 1.00 83.44 93 LYS A C 1
ATOM 743 O O . LYS A 1 93 ? -19.538 0.277 -6.743 1.00 83.44 93 LYS A O 1
ATOM 748 N N . TYR A 1 94 ? -17.551 1.343 -6.745 1.00 83.69 94 TYR A N 1
ATOM 749 C CA . TYR A 1 94 ? -17.549 1.616 -5.319 1.00 83.69 94 TYR A CA 1
ATOM 750 C C . TYR A 1 94 ? -18.288 2.925 -5.022 1.00 83.69 94 TYR A C 1
ATOM 752 O O . TYR A 1 94 ? -18.429 3.783 -5.893 1.00 83.69 94 TYR A O 1
ATOM 760 N N . ILE A 1 95 ? -18.809 3.051 -3.803 1.00 86.56 95 ILE A N 1
ATOM 761 C CA . ILE A 1 95 ? -19.418 4.289 -3.307 1.00 86.56 95 ILE A CA 1
ATOM 762 C C . ILE A 1 95 ? -18.684 4.664 -2.024 1.00 86.56 95 ILE A C 1
ATOM 764 O O . ILE A 1 95 ? -18.858 4.004 -0.993 1.00 86.56 95 ILE A O 1
ATOM 768 N N . ALA A 1 96 ? -17.847 5.696 -2.110 1.00 84.31 96 ALA A N 1
ATOM 769 C CA . ALA A 1 96 ? -17.227 6.296 -0.939 1.00 84.31 96 ALA A CA 1
ATOM 770 C C . ALA A 1 96 ? -18.313 6.943 -0.055 1.00 84.31 96 ALA A C 1
ATOM 772 O O . ALA A 1 96 ?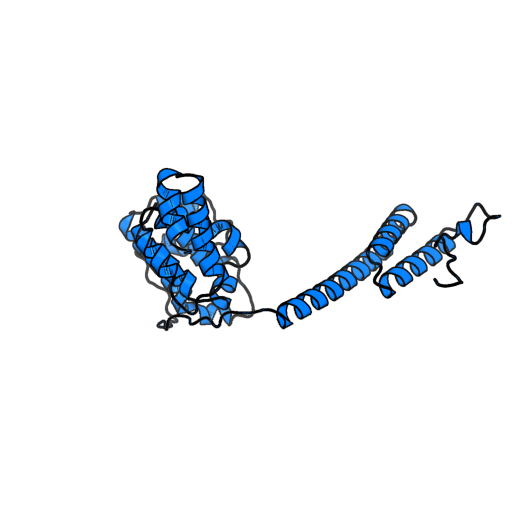 -19.297 7.467 -0.589 1.00 84.31 96 ALA A O 1
ATOM 773 N N . PRO A 1 97 ? -18.197 6.877 1.2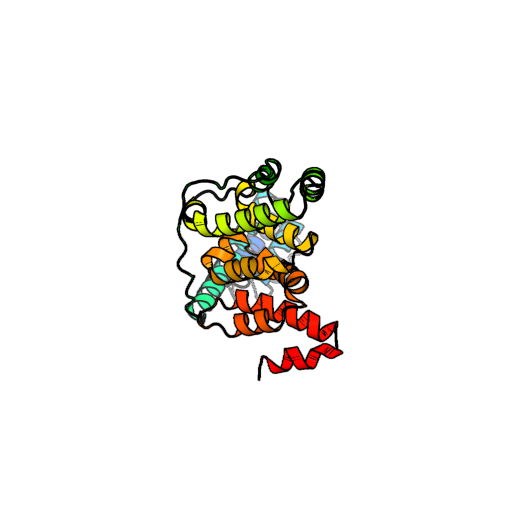81 1.00 85.00 97 PRO A N 1
ATOM 774 C CA . PRO A 1 97 ? -19.042 7.665 2.171 1.00 85.00 97 PRO A CA 1
ATOM 775 C C . PRO A 1 97 ? -18.941 9.164 1.851 1.00 85.00 97 PRO A C 1
ATOM 777 O O . PRO A 1 97 ? -17.869 9.640 1.493 1.00 85.00 97 PRO A O 1
ATOM 780 N N . GLU A 1 98 ? -20.037 9.910 2.015 1.00 81.12 98 GLU A N 1
ATOM 781 C CA . GLU A 1 98 ? -19.964 11.375 2.032 1.00 81.12 98 GLU A CA 1
ATOM 782 C C . GLU A 1 98 ? -19.260 11.819 3.314 1.00 81.12 98 GLU A C 1
ATOM 784 O O . GLU A 1 98 ? -19.640 11.402 4.412 1.00 81.12 98 GLU A O 1
ATOM 789 N N . ILE A 1 99 ? -18.225 12.642 3.168 1.00 82.38 99 ILE A N 1
ATOM 790 C CA . ILE A 1 99 ? -17.404 13.129 4.275 1.00 82.38 99 ILE A CA 1
ATOM 791 C C . ILE A 1 99 ? -17.324 14.640 4.181 1.00 82.38 99 ILE A C 1
ATOM 793 O O . ILE A 1 99 ? -17.224 15.203 3.093 1.00 82.38 99 ILE A O 1
ATOM 797 N N . GLU A 1 100 ? -17.403 15.298 5.334 1.00 84.88 100 GLU A N 1
ATOM 798 C CA . GLU A 1 100 ? -17.196 16.736 5.414 1.00 84.88 100 GLU A CA 1
ATOM 799 C C . GLU A 1 100 ? -15.727 17.043 5.107 1.00 84.88 100 GLU A C 1
ATOM 801 O O . GLU A 1 100 ? -14.821 16.712 5.879 1.00 84.88 100 GLU A O 1
ATOM 806 N N . GLU A 1 101 ? -15.502 17.650 3.946 1.00 85.75 101 GLU A N 1
ATOM 807 C CA . GLU A 1 101 ? -14.198 18.174 3.566 1.00 85.75 101 GLU A CA 1
ATOM 808 C C . GLU A 1 101 ? -13.847 19.392 4.426 1.00 85.75 101 GLU A C 1
ATOM 810 O O . GLU A 1 101 ? -14.690 20.241 4.729 1.00 85.75 101 GLU A O 1
ATOM 815 N N . THR A 1 102 ? -12.576 19.504 4.799 1.00 89.12 102 THR A N 1
ATOM 816 C CA . THR A 1 102 ? -12.059 20.646 5.563 1.00 89.12 102 THR A CA 1
ATOM 817 C C . THR A 1 102 ? -10.703 21.070 5.035 1.00 89.12 102 THR A C 1
ATOM 819 O O . THR A 1 102 ? -9.948 20.249 4.540 1.00 89.12 102 THR A O 1
ATOM 822 N N . PHE A 1 103 ? -10.360 22.348 5.166 1.00 83.12 103 PHE A N 1
ATOM 823 C CA . PHE A 1 103 ? -9.033 22.886 4.831 1.00 83.12 103 PHE A CA 1
ATOM 824 C C . PHE A 1 103 ? -8.172 23.127 6.070 1.00 83.12 103 PHE A C 1
ATOM 826 O O . PHE A 1 103 ? -6.992 23.464 5.965 1.00 83.12 103 PHE A O 1
ATOM 833 N N . GLU A 1 104 ? -8.758 22.965 7.252 1.00 88.81 104 GLU A N 1
ATOM 834 C CA . GLU A 1 104 ? -8.092 23.243 8.511 1.00 88.81 104 GLU A CA 1
ATOM 835 C C . GLU A 1 104 ? -7.434 21.981 9.047 1.00 88.81 104 GLU A C 1
ATOM 837 O O . GLU A 1 104 ? -8.048 20.918 9.133 1.00 88.81 104 GLU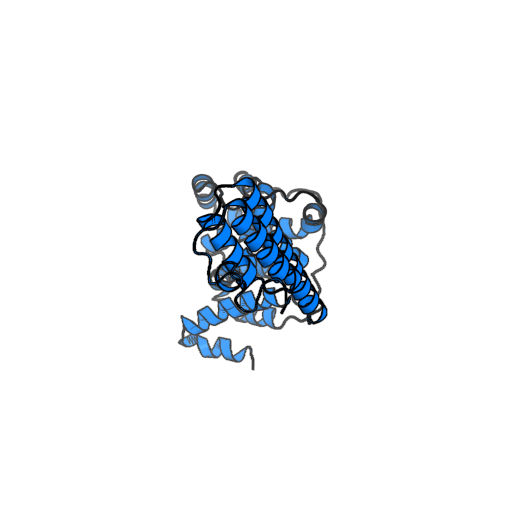 A O 1
ATOM 842 N N . LYS A 1 105 ? -6.163 22.120 9.420 1.00 88.75 105 LYS A N 1
ATOM 843 C CA . LYS A 1 105 ? -5.431 21.061 10.098 1.00 88.75 105 LYS A CA 1
ATOM 844 C C . LYS A 1 105 ? -6.037 20.826 11.492 1.00 88.75 105 LYS A C 1
ATOM 846 O O . LYS A 1 105 ? -6.356 21.810 12.167 1.00 88.75 105 LYS A O 1
ATOM 851 N N . PRO A 1 106 ? -6.147 19.572 11.960 1.00 93.38 106 PRO A N 1
ATOM 852 C CA . PRO A 1 106 ? -6.681 19.293 13.281 1.00 93.38 106 PRO A CA 1
ATOM 853 C C . PRO A 1 106 ? -5.781 19.838 14.390 1.00 93.38 106 PRO A C 1
ATOM 855 O O . PRO A 1 106 ? -4.570 19.990 14.227 1.00 93.38 106 PRO A O 1
ATOM 858 N N . VAL A 1 107 ? -6.385 20.090 15.548 1.00 95.62 107 VAL A N 1
ATOM 859 C CA . VAL A 1 107 ? -5.661 20.442 16.772 1.00 95.62 107 VAL A CA 1
ATOM 860 C C . VAL A 1 107 ? -5.493 19.180 17.609 1.00 95.62 107 VAL A C 1
ATOM 862 O O . VAL A 1 107 ? -6.479 18.618 18.086 1.00 95.62 107 VAL A O 1
ATOM 865 N N . PHE A 1 108 ? -4.247 18.750 17.788 1.00 97.62 108 PHE A N 1
ATOM 866 C CA . PHE A 1 108 ? -3.905 17.560 18.566 1.00 97.62 108 PHE A CA 1
ATOM 867 C C . PHE A 1 108 ? -3.726 17.873 20.051 1.00 97.62 108 PHE A C 1
ATOM 869 O O . PHE A 1 108 ? -3.373 18.991 20.436 1.00 97.62 108 PHE A O 1
ATOM 876 N N . ASN A 1 109 ? -3.940 16.863 20.892 1.00 97.94 109 ASN A N 1
ATOM 877 C CA . ASN A 1 109 ? -3.617 16.936 22.314 1.00 97.94 109 ASN A CA 1
ATOM 878 C C . ASN A 1 109 ? -2.097 16.978 22.531 1.00 97.94 109 ASN A C 1
ATOM 880 O O . ASN A 1 109 ? -1.633 17.646 23.458 1.00 97.94 109 ASN A O 1
ATOM 884 N N . HIS A 1 110 ? -1.337 16.287 21.676 1.00 98.00 110 HIS A N 1
ATOM 885 C CA . HIS A 1 110 ? 0.121 16.198 21.737 1.00 98.00 110 HIS A CA 1
ATOM 886 C C . HIS A 1 110 ? 0.769 16.799 20.489 1.00 98.00 110 HIS A C 1
ATOM 888 O O . HIS A 1 110 ? 0.467 16.414 19.361 1.00 98.00 110 HIS A O 1
ATOM 894 N N . GLN A 1 111 ? 1.709 17.725 20.683 1.00 97.00 111 GLN A N 1
ATOM 895 C CA . GLN A 1 111 ? 2.430 18.381 19.582 1.00 97.00 111 GLN A CA 1
ATOM 896 C C . GLN A 1 111 ? 3.333 17.408 18.805 1.00 97.00 111 GLN A C 1
ATOM 898 O O . GLN A 1 111 ? 3.670 17.651 17.653 1.00 97.00 111 GLN A O 1
ATOM 903 N N . GLU A 1 112 ? 3.742 16.302 19.424 1.00 97.69 112 GLU A N 1
ATOM 904 C CA . GLU A 1 112 ? 4.622 15.295 18.834 1.00 97.69 112 GLU A CA 1
ATOM 905 C C . GLU A 1 112 ? 3.947 14.557 17.665 1.00 97.69 112 GLU A C 1
ATOM 907 O O . GLU A 1 112 ? 4.629 14.008 16.803 1.00 97.69 112 GLU A O 1
ATOM 912 N N . ILE A 1 113 ? 2.614 14.594 17.582 1.00 97.75 113 ILE A N 1
ATOM 913 C CA . ILE A 1 113 ? 1.848 14.049 16.452 1.00 97.75 113 ILE A CA 1
ATOM 914 C C . ILE A 1 113 ? 2.181 14.783 15.150 1.00 97.75 113 ILE A C 1
ATOM 916 O O . ILE A 1 113 ? 2.126 14.197 14.069 1.00 97.75 113 ILE A O 1
ATOM 920 N N . GLU A 1 114 ? 2.649 16.028 15.243 1.00 95.69 114 GLU A N 1
ATOM 921 C CA . GLU A 1 114 ? 3.060 16.821 14.087 1.00 95.69 114 GLU A CA 1
ATOM 922 C C . GLU A 1 114 ? 4.263 16.243 13.346 1.00 95.69 114 GLU A C 1
ATOM 924 O O . GLU A 1 114 ? 4.429 16.487 12.147 1.00 95.69 114 GLU A O 1
ATOM 929 N N . TYR A 1 115 ? 5.069 15.411 14.011 1.00 95.62 115 TYR A N 1
ATOM 930 C CA . TYR A 1 115 ? 6.147 14.700 13.335 1.00 95.62 115 TYR A CA 1
ATOM 931 C C . TYR A 1 115 ? 5.619 13.706 12.296 1.00 95.62 115 TYR A C 1
ATOM 933 O O . TYR A 1 115 ? 6.296 13.477 11.296 1.00 95.62 115 TYR A O 1
ATOM 941 N N . LEU A 1 116 ? 4.402 13.172 12.455 1.00 95.75 116 LEU A N 1
ATOM 942 C CA . LEU A 1 116 ? 3.841 12.228 11.484 1.00 95.75 116 LEU A CA 1
ATOM 943 C C . LEU A 1 116 ? 3.592 12.874 10.115 1.00 95.75 116 LEU A C 1
ATOM 945 O O . LEU A 1 116 ? 3.699 12.184 9.110 1.00 95.75 116 LEU A O 1
ATOM 949 N N . TYR A 1 117 ? 3.316 14.182 10.082 1.00 94.06 117 TYR A N 1
ATOM 950 C CA . TYR A 1 117 ? 3.044 14.966 8.868 1.00 94.06 117 TYR A CA 1
ATOM 951 C C . TYR A 1 117 ? 4.297 15.464 8.140 1.00 94.06 117 TYR A C 1
ATOM 953 O O . TYR A 1 117 ? 4.184 16.092 7.090 1.00 94.06 117 TYR A O 1
ATOM 961 N N . THR A 1 118 ? 5.478 15.275 8.728 1.00 93.06 118 THR A N 1
ATOM 962 C CA . THR A 1 118 ? 6.745 15.823 8.215 1.00 93.06 118 THR A CA 1
ATOM 963 C C . THR A 1 118 ? 7.795 14.745 7.963 1.00 93.06 118 THR A C 1
ATOM 965 O O . THR A 1 118 ? 8.946 15.061 7.668 1.00 93.06 118 THR A O 1
ATOM 968 N N . ASN A 1 119 ? 7.411 13.473 8.080 1.00 93.50 119 ASN A N 1
ATOM 969 C CA . ASN A 1 119 ? 8.288 12.328 7.898 1.00 93.50 119 ASN A CA 1
ATOM 970 C C . ASN A 1 119 ? 7.641 11.321 6.947 1.00 93.50 119 ASN A C 1
ATOM 972 O O . ASN A 1 119 ? 6.451 11.033 7.054 1.00 93.50 119 ASN A O 1
ATOM 976 N N . GLY A 1 120 ? 8.454 10.755 6.055 1.00 91.94 120 GLY A N 1
ATOM 977 C CA . GLY A 1 120 ? 8.049 9.630 5.212 1.00 91.94 120 GLY A CA 1
ATOM 978 C C . GLY A 1 120 ? 8.113 8.311 5.982 1.00 91.94 120 GLY A C 1
ATOM 979 O O . GLY A 1 120 ? 8.365 8.299 7.187 1.00 91.94 120 GLY A O 1
ATOM 980 N N . MET A 1 121 ? 7.989 7.190 5.271 1.00 88.62 121 MET A N 1
ATOM 981 C CA . MET A 1 121 ? 8.000 5.843 5.865 1.00 88.62 121 MET A CA 1
ATOM 982 C C . MET A 1 121 ? 9.257 5.527 6.701 1.00 88.62 121 MET A C 1
ATOM 984 O O . MET A 1 121 ? 9.204 4.706 7.614 1.00 88.62 121 MET A O 1
ATOM 988 N N . GLN A 1 122 ? 10.393 6.173 6.413 1.00 89.56 122 GLN A N 1
ATOM 989 C CA . GLN A 1 122 ? 11.658 6.028 7.151 1.00 89.56 122 GLN A CA 1
ATOM 990 C C . GLN A 1 122 ? 11.774 7.029 8.317 1.00 89.56 122 GLN A C 1
ATOM 992 O O . GLN A 1 122 ? 12.786 7.714 8.471 1.00 89.56 122 GLN A O 1
ATOM 997 N N . ILE A 1 123 ? 10.719 7.143 9.123 1.00 92.69 123 ILE A N 1
ATOM 998 C CA . ILE A 1 123 ? 10.685 8.011 10.306 1.00 92.69 123 ILE A CA 1
ATOM 999 C C . ILE A 1 123 ? 11.714 7.573 11.362 1.00 92.69 123 ILE A C 1
ATOM 1001 O O . ILE A 1 123 ? 11.912 6.380 11.605 1.00 92.69 123 ILE A O 1
ATOM 1005 N N . ASP A 1 124 ? 12.373 8.545 12.007 1.00 95.44 124 ASP A N 1
ATOM 1006 C CA . ASP A 1 124 ? 13.385 8.273 13.035 1.00 95.44 124 ASP A CA 1
ATOM 1007 C C . ASP A 1 124 ? 12.780 7.426 14.180 1.00 95.44 124 ASP A C 1
ATOM 1009 O O . ASP A 1 124 ? 11.799 7.849 14.809 1.00 95.44 124 ASP A O 1
ATOM 1013 N N . PRO A 1 125 ? 13.363 6.256 14.515 1.00 96.06 125 PRO A N 1
ATOM 1014 C CA . PRO A 1 125 ? 12.890 5.415 15.613 1.00 96.06 125 PRO A CA 1
ATOM 1015 C C . PRO A 1 125 ? 12.772 6.142 16.958 1.00 96.06 125 PRO A C 1
ATOM 1017 O O . PRO A 1 125 ? 11.940 5.776 17.792 1.00 96.06 125 PRO A O 1
ATOM 1020 N N . GLN A 1 126 ? 13.583 7.175 17.196 1.00 97.50 126 GLN A N 1
ATOM 1021 C CA . GLN A 1 126 ? 13.515 7.967 18.417 1.00 97.50 126 GLN A CA 1
ATOM 1022 C C . GLN A 1 126 ? 12.246 8.831 18.471 1.00 97.50 126 GLN A C 1
ATOM 1024 O O . GLN A 1 126 ? 11.682 8.984 19.554 1.00 97.50 126 GLN A O 1
ATOM 1029 N N . ILE A 1 127 ? 11.756 9.327 17.328 1.00 97.00 127 ILE A N 1
ATOM 1030 C CA . ILE A 1 127 ? 10.468 10.033 17.241 1.00 97.00 127 ILE A CA 1
ATOM 1031 C C . ILE A 1 127 ? 9.333 9.069 17.587 1.00 97.00 127 ILE A C 1
ATOM 1033 O O . ILE A 1 127 ? 8.498 9.379 18.434 1.00 97.00 127 ILE A O 1
ATOM 1037 N N . ILE A 1 128 ? 9.341 7.870 16.996 1.00 97.44 128 ILE A N 1
ATOM 1038 C CA . ILE A 1 128 ? 8.340 6.833 17.282 1.00 97.44 128 ILE A CA 1
ATOM 1039 C C . ILE A 1 128 ? 8.322 6.483 18.768 1.00 97.44 128 ILE A C 1
ATOM 1041 O O . ILE A 1 128 ? 7.256 6.438 19.382 1.00 97.44 128 ILE A O 1
ATOM 1045 N N . LYS A 1 129 ? 9.498 6.296 19.374 1.00 97.50 129 LYS A N 1
ATOM 1046 C CA . LYS A 1 129 ? 9.609 6.027 20.808 1.00 97.50 129 LYS A CA 1
ATOM 1047 C C . LYS A 1 129 ? 9.002 7.155 21.645 1.00 97.50 129 LYS A C 1
ATOM 1049 O O . LYS A 1 129 ? 8.251 6.873 22.571 1.00 97.50 129 LYS A O 1
ATOM 1054 N N . THR A 1 130 ? 9.293 8.409 21.305 1.00 98.12 130 THR A N 1
ATOM 1055 C CA . THR A 1 130 ? 8.721 9.573 21.992 1.00 98.12 130 THR A CA 1
ATOM 1056 C C . THR A 1 130 ? 7.197 9.612 21.870 1.00 98.12 130 THR A C 1
ATOM 1058 O O . THR A 1 130 ? 6.524 9.840 22.871 1.00 98.12 130 THR A O 1
ATOM 1061 N N . ILE A 1 131 ? 6.640 9.325 20.690 1.00 98.44 131 ILE A N 1
ATOM 1062 C CA . ILE A 1 131 ? 5.186 9.266 20.490 1.00 98.44 131 ILE A CA 1
ATOM 1063 C C . ILE A 1 131 ? 4.564 8.141 21.329 1.00 98.44 131 ILE A C 1
ATOM 1065 O O . ILE A 1 131 ? 3.557 8.359 21.995 1.00 98.44 131 ILE A O 1
ATOM 1069 N N . LEU A 1 132 ? 5.170 6.951 21.358 1.00 98.00 132 LEU A N 1
ATOM 1070 C CA . LEU A 1 132 ? 4.659 5.807 22.126 1.00 98.00 132 LEU A CA 1
ATOM 1071 C C . LEU A 1 132 ? 4.750 5.990 23.653 1.00 98.00 132 LEU A C 1
ATOM 1073 O O . LEU A 1 132 ? 4.056 5.289 24.390 1.00 98.00 132 LEU A O 1
ATOM 1077 N N . GLU A 1 133 ? 5.577 6.919 24.140 1.00 98.06 133 GLU A N 1
ATOM 1078 C CA . GLU A 1 133 ? 5.672 7.286 25.561 1.00 98.06 133 GLU A CA 1
ATOM 1079 C C . GLU A 1 133 ? 4.558 8.256 26.014 1.00 98.06 133 GLU A C 1
ATOM 1081 O O . GLU A 1 133 ? 4.385 8.473 27.218 1.00 98.06 133 GLU A O 1
ATOM 1086 N N . LEU A 1 134 ? 3.776 8.818 25.082 1.00 98.44 134 LEU A N 1
ATOM 1087 C CA . LEU A 1 134 ? 2.668 9.722 25.395 1.00 98.44 134 LEU A CA 1
ATOM 1088 C C . LEU A 1 134 ? 1.515 9.008 26.132 1.00 98.44 134 LEU A C 1
ATOM 1090 O O . LEU A 1 134 ? 1.339 7.790 26.026 1.00 98.44 134 LEU A O 1
ATOM 1094 N N . PRO A 1 135 ? 0.662 9.754 26.865 1.00 98.44 135 PRO A N 1
ATOM 1095 C CA . PRO A 1 135 ? -0.529 9.195 27.495 1.00 98.44 135 PRO A CA 1
ATOM 1096 C C . PRO A 1 135 ? -1.436 8.463 26.493 1.00 98.44 135 PRO A C 1
ATOM 1098 O O . PRO A 1 135 ? -2.032 9.071 25.605 1.00 98.44 135 PRO A O 1
ATOM 1101 N N . LYS A 1 136 ? -1.575 7.144 26.683 1.00 97.81 136 LYS A N 1
ATOM 1102 C CA . LYS A 1 136 ? -2.205 6.221 25.724 1.00 97.81 136 LYS A CA 1
ATOM 1103 C C . LYS A 1 136 ? -3.575 6.670 25.211 1.00 97.81 136 LYS A C 1
ATOM 1105 O O . LYS A 1 136 ? -3.818 6.601 24.013 1.00 97.81 136 LYS A O 1
ATOM 1110 N N . GLU A 1 137 ? -4.483 7.088 26.092 1.00 98.00 137 GLU A N 1
ATOM 1111 C CA . GLU A 1 137 ? -5.857 7.408 25.677 1.00 98.00 137 GLU A CA 1
ATOM 1112 C C . GLU A 1 137 ? -5.923 8.646 24.781 1.00 98.00 137 GLU A C 1
ATOM 1114 O O . GLU A 1 137 ? -6.595 8.604 23.756 1.00 98.00 137 GLU A O 1
ATOM 1119 N N . THR A 1 138 ? -5.207 9.720 25.125 1.00 98.31 138 THR A N 1
ATOM 1120 C CA . THR A 1 138 ? -5.178 10.935 24.297 1.00 98.31 138 THR A CA 1
ATOM 1121 C C . THR A 1 138 ? -4.327 10.751 23.045 1.00 98.31 138 THR A C 1
ATOM 1123 O O . THR A 1 138 ? -4.670 11.309 22.012 1.00 98.31 138 THR A O 1
ATOM 1126 N N . LEU A 1 139 ? -3.289 9.908 23.098 1.00 98.69 139 LEU A N 1
ATOM 1127 C CA . LEU A 1 139 ? -2.543 9.489 21.911 1.00 98.69 139 LEU A CA 1
ATOM 1128 C C . LEU A 1 139 ? -3.443 8.749 20.914 1.00 98.69 139 LEU A C 1
ATOM 1130 O O . LEU A 1 139 ? -3.440 9.081 19.737 1.00 98.69 139 LEU A O 1
ATOM 1134 N N . ILE A 1 140 ? -4.238 7.773 21.365 1.00 98.69 140 ILE A N 1
ATOM 1135 C CA . ILE A 1 140 ? -5.167 7.059 20.477 1.00 98.69 140 ILE A CA 1
ATOM 1136 C C . ILE A 1 140 ? -6.154 8.036 19.831 1.00 98.69 140 ILE A C 1
ATOM 1138 O O . ILE A 1 140 ? -6.355 7.960 18.623 1.00 98.69 140 ILE A O 1
ATOM 1142 N N . THR A 1 141 ? -6.721 8.964 20.609 1.00 98.44 141 THR A N 1
ATOM 1143 C CA . THR A 1 141 ? -7.619 9.999 20.075 1.00 98.44 141 THR A CA 1
ATOM 1144 C C . THR A 1 141 ? -6.937 10.841 18.997 1.00 98.44 141 THR A C 1
ATOM 1146 O O . THR A 1 141 ? -7.530 11.078 17.949 1.00 98.44 141 THR A O 1
ATOM 1149 N N . ASP A 1 142 ? -5.692 11.265 19.221 1.00 98.62 142 ASP A N 1
ATOM 1150 C CA . ASP A 1 142 ? -4.951 12.035 18.222 1.00 98.62 142 ASP A CA 1
ATOM 1151 C C . ASP A 1 142 ? -4.675 11.210 16.957 1.00 98.62 142 ASP A C 1
ATOM 1153 O O . ASP A 1 142 ? -4.863 11.711 15.856 1.00 98.62 142 ASP A O 1
ATOM 1157 N N . LEU A 1 143 ? -4.292 9.936 17.080 1.00 98.75 143 LEU A N 1
ATOM 1158 C CA . LEU A 1 143 ? -4.029 9.070 15.923 1.00 98.75 143 LEU A CA 1
ATOM 1159 C C . LEU A 1 143 ? -5.303 8.770 15.111 1.00 98.75 143 LEU A C 1
ATOM 1161 O O . LEU A 1 143 ? -5.257 8.739 13.883 1.00 98.75 143 LEU A O 1
ATOM 1165 N N . GLU A 1 144 ? -6.451 8.584 15.766 1.00 98.50 144 GLU A N 1
ATOM 1166 C CA . GLU A 1 144 ? -7.749 8.470 15.083 1.00 98.50 144 GLU A CA 1
ATOM 1167 C C . GLU A 1 144 ? -8.111 9.768 14.341 1.00 98.50 144 GLU A C 1
ATOM 1169 O O . GLU A 1 144 ? -8.649 9.726 13.229 1.00 98.50 144 GLU A O 1
ATOM 1174 N N . LEU A 1 145 ? -7.766 10.921 14.922 1.00 97.69 145 LEU A N 1
ATOM 1175 C CA . LEU A 1 145 ? -7.951 12.227 14.296 1.00 97.69 145 LEU A CA 1
ATOM 1176 C C . LEU A 1 145 ? -7.031 12.417 13.083 1.00 97.69 145 LEU A C 1
ATOM 1178 O O . LEU A 1 145 ? -7.492 12.932 12.072 1.00 97.69 145 LEU A O 1
ATOM 1182 N N . VAL A 1 146 ? -5.783 11.940 13.136 1.00 97.75 146 VAL A N 1
ATOM 1183 C CA . VAL A 1 146 ? -4.853 11.928 11.989 1.00 97.75 146 VAL A CA 1
ATOM 1184 C C . VAL A 1 146 ? -5.413 11.117 10.815 1.00 97.75 146 VAL A C 1
ATOM 1186 O O . VAL A 1 146 ? -5.326 11.546 9.666 1.00 97.75 146 VAL A O 1
ATOM 1189 N N . ILE A 1 147 ? -6.023 9.958 11.081 1.00 97.31 147 ILE A N 1
ATOM 1190 C CA . ILE A 1 147 ? -6.656 9.158 10.020 1.00 97.31 147 ILE A CA 1
ATOM 1191 C C . ILE A 1 147 ? -7.870 9.891 9.448 1.00 97.31 147 ILE A C 1
ATOM 1193 O O . ILE A 1 147 ? -8.000 10.008 8.231 1.00 97.31 147 ILE A O 1
ATOM 1197 N N . SER A 1 148 ? -8.738 10.408 10.321 1.00 95.88 148 SER A N 1
ATOM 1198 C CA . SER A 1 148 ? -9.935 11.154 9.911 1.00 95.88 148 SER A CA 1
ATOM 1199 C C . SER A 1 148 ? -9.570 12.367 9.054 1.00 95.88 148 SER A C 1
ATOM 1201 O O . SER A 1 148 ? -10.217 12.651 8.053 1.00 95.88 148 SER A O 1
ATOM 1203 N N . ASP A 1 149 ? -8.479 13.036 9.406 1.00 95.62 149 ASP A N 1
ATOM 1204 C CA . ASP A 1 149 ? -7.908 14.151 8.670 1.00 95.62 149 ASP A CA 1
ATOM 1205 C C . ASP A 1 149 ? -7.409 13.766 7.271 1.00 95.62 149 ASP A C 1
ATOM 1207 O O . ASP A 1 149 ? -7.705 14.459 6.298 1.00 95.62 149 ASP A O 1
ATOM 1211 N N . GLY A 1 150 ? -6.709 12.633 7.145 1.00 94.62 150 GLY A N 1
ATOM 1212 C CA . GLY A 1 150 ? -6.296 12.099 5.843 1.00 94.62 150 GLY A CA 1
ATOM 1213 C C . GLY A 1 150 ? -7.482 11.810 4.925 1.00 94.62 150 GLY A C 1
ATOM 1214 O O . GLY A 1 150 ? -7.392 12.006 3.714 1.00 94.62 150 GLY A O 1
ATOM 1215 N N . ILE A 1 151 ? -8.617 11.421 5.511 1.00 95.06 151 ILE A N 1
ATOM 1216 C CA . ILE A 1 151 ? -9.870 11.242 4.786 1.00 95.06 151 ILE A CA 1
ATOM 1217 C C . ILE A 1 151 ? -10.484 12.593 4.385 1.00 95.06 151 ILE A C 1
ATOM 1219 O O . ILE A 1 151 ? -10.697 12.843 3.200 1.00 95.06 151 ILE A O 1
ATOM 1223 N N . SER A 1 152 ? -10.721 13.493 5.342 1.00 94.31 152 SER A N 1
ATOM 1224 C CA . SER A 1 152 ? -11.397 14.776 5.096 1.00 94.31 152 SER A CA 1
ATOM 1225 C C . SER A 1 152 ? -10.598 15.762 4.240 1.00 94.31 152 SER A C 1
ATOM 1227 O O . SER A 1 152 ? -11.186 16.654 3.631 1.00 94.31 152 SER A O 1
ATOM 1229 N N . ARG A 1 153 ? -9.266 15.646 4.188 1.00 92.56 153 ARG A N 1
ATOM 1230 C CA . ARG A 1 153 ? -8.406 16.522 3.372 1.00 92.56 153 ARG A CA 1
ATOM 1231 C C . ARG A 1 153 ? -7.907 15.866 2.090 1.00 92.56 153 ARG A C 1
ATOM 1233 O O . ARG A 1 153 ? -7.106 16.476 1.387 1.00 92.56 153 ARG A O 1
ATOM 1240 N N . TYR A 1 154 ? -8.386 14.668 1.750 1.00 92.00 154 TYR A N 1
ATOM 1241 C CA . TYR A 1 154 ? -7.930 13.904 0.584 1.00 92.00 154 TYR A CA 1
ATOM 1242 C C . TYR A 1 154 ? -7.897 14.714 -0.721 1.00 92.00 154 TYR A C 1
ATOM 1244 O O . TYR A 1 154 ? -6.890 14.680 -1.428 1.00 92.00 154 TYR A O 1
ATOM 1252 N N . ALA A 1 155 ? -8.943 15.493 -1.019 1.00 89.00 155 ALA A N 1
ATOM 1253 C CA . ALA A 1 155 ? -9.011 16.314 -2.232 1.00 89.00 155 ALA A CA 1
ATOM 1254 C C . ALA A 1 155 ? -7.819 17.288 -2.356 1.00 89.00 155 ALA A C 1
ATOM 1256 O O . ALA A 1 155 ? -7.218 17.418 -3.415 1.00 89.00 155 ALA A O 1
ATOM 1257 N N . GLN A 1 156 ? -7.377 17.899 -1.251 1.00 87.56 156 GLN A N 1
ATOM 1258 C CA . GLN A 1 156 ? -6.241 18.835 -1.261 1.00 87.56 156 GLN A CA 1
ATOM 1259 C C . GLN A 1 156 ? -4.893 18.167 -1.504 1.00 87.56 156 GLN A C 1
ATOM 1261 O O . GLN A 1 156 ? -3.941 18.839 -1.900 1.00 87.56 156 GLN A O 1
ATOM 1266 N N . TYR A 1 157 ? -4.775 16.889 -1.159 1.00 87.62 157 TYR A N 1
ATOM 1267 C CA . TYR A 1 157 ? -3.545 16.134 -1.347 1.00 87.62 157 TYR A CA 1
ATOM 1268 C C . TYR A 1 157 ? -3.506 15.495 -2.735 1.00 87.62 157 TYR A C 1
ATOM 1270 O O . TYR A 1 157 ? -2.480 15.582 -3.401 1.00 87.62 157 TYR A O 1
ATOM 1278 N N . SER A 1 158 ? -4.628 14.940 -3.192 1.00 85.75 158 SER A N 1
ATOM 1279 C CA . SER A 1 158 ? -4.745 14.288 -4.502 1.00 85.75 158 SER A CA 1
ATOM 1280 C C . SER A 1 158 ? -4.694 15.254 -5.689 1.00 85.75 158 SER A C 1
ATOM 1282 O O . SER A 1 158 ? -4.234 14.865 -6.756 1.00 85.75 158 SER A O 1
ATOM 1284 N N . GLU A 1 159 ? -5.109 16.514 -5.521 1.00 82.94 159 GLU A N 1
ATOM 1285 C CA . GLU A 1 159 ? -5.034 17.535 -6.580 1.00 82.94 159 GLU A CA 1
ATOM 1286 C C . GLU A 1 159 ? -3.637 18.157 -6.757 1.00 82.94 159 GLU A C 1
ATOM 1288 O O . GLU A 1 159 ? -3.426 18.952 -7.675 1.00 82.94 159 GLU A O 1
ATOM 1293 N N . LYS A 1 160 ? -2.672 17.850 -5.881 1.00 77.44 160 LYS A N 1
ATOM 1294 C CA . LYS A 1 160 ? -1.306 18.367 -6.021 1.00 77.44 160 LYS A CA 1
ATOM 1295 C C . LYS A 1 160 ? -0.543 17.541 -7.051 1.00 77.44 160 LYS A C 1
ATOM 1297 O O . LYS A 1 160 ? -0.382 16.339 -6.882 1.00 77.44 160 LYS A O 1
ATOM 1302 N N . ASP A 1 161 ? 0.001 18.217 -8.060 1.00 65.38 161 ASP A N 1
ATOM 1303 C CA . ASP A 1 161 ? 0.837 17.584 -9.092 1.00 65.38 161 ASP A CA 1
ATOM 1304 C C . ASP A 1 161 ? 2.167 17.031 -8.536 1.00 65.38 161 ASP A C 1
ATOM 1306 O O . ASP A 1 161 ? 2.746 16.115 -9.119 1.00 65.38 161 ASP A O 1
ATOM 1310 N N . ASP A 1 162 ? 2.645 17.559 -7.402 1.00 67.62 162 ASP A N 1
ATOM 1311 C CA . ASP A 1 162 ? 3.886 17.130 -6.752 1.00 67.62 162 ASP A CA 1
ATOM 1312 C C . ASP A 1 162 ? 3.584 16.266 -5.518 1.00 67.62 162 ASP A C 1
ATOM 1314 O O . ASP A 1 162 ? 3.220 16.774 -4.452 1.00 67.62 162 ASP A O 1
ATOM 1318 N N . TYR A 1 163 ? 3.771 14.950 -5.660 1.00 70.44 163 TYR A N 1
ATOM 1319 C CA . TYR A 1 163 ? 3.772 14.017 -4.533 1.00 70.44 163 TYR A CA 1
ATOM 1320 C C . TYR A 1 163 ? 4.951 14.324 -3.602 1.00 70.44 163 TYR A C 1
ATOM 1322 O O . TYR A 1 163 ? 6.117 14.184 -3.977 1.00 70.44 163 TYR A O 1
ATOM 1330 N N . ASP A 1 164 ? 4.641 14.729 -2.373 1.00 78.12 164 ASP A N 1
ATOM 1331 C CA . ASP A 1 164 ? 5.619 14.970 -1.316 1.00 78.12 164 ASP A CA 1
ATOM 1332 C C . ASP A 1 164 ? 5.585 13.792 -0.338 1.00 78.12 164 ASP A C 1
ATOM 1334 O O . ASP A 1 164 ? 4.730 13.719 0.549 1.00 78.12 164 ASP A O 1
ATOM 1338 N N . GLU A 1 165 ? 6.495 12.835 -0.536 1.00 74.44 165 GLU A N 1
ATOM 1339 C CA . GLU A 1 165 ? 6.558 11.592 0.243 1.00 74.44 165 GLU A CA 1
ATOM 1340 C C . GLU A 1 165 ? 6.535 11.848 1.768 1.00 74.44 165 GLU A C 1
ATOM 1342 O O . GLU A 1 165 ? 5.703 11.238 2.451 1.00 74.44 165 GLU A O 1
ATOM 1347 N N . PRO A 1 166 ? 7.337 12.782 2.333 1.00 77.62 166 PRO A N 1
ATOM 1348 C CA . PRO A 1 166 ? 7.284 13.099 3.758 1.00 77.62 166 PRO A CA 1
ATOM 1349 C C . PRO A 1 166 ? 5.930 13.565 4.294 1.00 77.62 166 PRO A C 1
ATOM 1351 O O . PRO A 1 166 ? 5.634 13.321 5.461 1.00 77.62 166 PRO A O 1
ATOM 1354 N N . SER A 1 167 ? 5.108 14.237 3.488 1.00 76.88 167 SER A N 1
ATOM 1355 C CA . SER A 1 167 ? 3.789 14.712 3.925 1.00 76.88 167 SER A CA 1
ATOM 1356 C C . SER A 1 167 ? 2.636 13.803 3.503 1.00 76.88 167 SER A C 1
ATOM 1358 O O . SER A 1 167 ? 1.483 14.107 3.813 1.00 76.88 167 SER A O 1
ATOM 1360 N N . SER A 1 168 ? 2.945 12.664 2.874 1.00 84.88 168 SER A N 1
ATOM 1361 C CA . SER A 1 168 ? 1.957 11.710 2.355 1.00 84.88 168 SER A CA 1
ATOM 1362 C C . SER A 1 168 ? 1.902 10.389 3.140 1.00 84.88 168 SER A C 1
ATOM 1364 O O . SER A 1 168 ? 1.061 9.540 2.871 1.00 84.88 168 SER A O 1
ATOM 1366 N N . CYS A 1 169 ? 2.747 10.210 4.163 1.00 91.75 169 CYS A N 1
ATOM 1367 C CA . CYS A 1 169 ? 2.837 8.954 4.929 1.00 91.75 169 CYS A CA 1
ATOM 1368 C C . CYS A 1 169 ? 2.086 8.963 6.276 1.00 91.75 169 CYS A C 1
ATOM 1370 O O . CYS A 1 169 ? 2.010 7.935 6.952 1.00 91.75 169 CYS A O 1
ATOM 1372 N N . PHE A 1 170 ? 1.512 10.094 6.699 1.00 94.75 170 PHE A N 1
ATOM 1373 C CA . PHE A 1 170 ? 0.967 10.244 8.057 1.00 94.75 170 PHE A CA 1
ATOM 1374 C C . PHE A 1 170 ? -0.202 9.294 8.371 1.00 94.75 170 PHE A C 1
ATOM 1376 O O . PHE A 1 170 ? -0.333 8.845 9.511 1.00 94.75 170 PHE A O 1
ATOM 1383 N N . VAL A 1 171 ? -1.015 8.936 7.369 1.00 95.50 171 VAL A N 1
ATOM 1384 C CA . VAL A 1 171 ? -2.109 7.963 7.533 1.00 95.50 171 VAL A CA 1
ATOM 1385 C C . VAL A 1 171 ? -1.550 6.566 7.831 1.00 95.50 171 VAL A C 1
ATOM 1387 O O . VAL A 1 171 ? -2.020 5.906 8.761 1.00 95.50 171 VAL A O 1
ATOM 1390 N N . ASN A 1 172 ? -0.498 6.143 7.117 1.00 94.56 172 ASN A N 1
ATOM 1391 C CA . ASN A 1 172 ? 0.209 4.884 7.385 1.00 94.56 172 ASN A CA 1
ATOM 1392 C C . ASN A 1 172 ? 0.762 4.853 8.807 1.00 94.56 172 ASN A C 1
ATOM 1394 O O . ASN A 1 172 ? 0.503 3.914 9.563 1.00 94.56 172 ASN A O 1
ATOM 1398 N N . HIS A 1 173 ? 1.472 5.915 9.197 1.00 95.75 173 HIS A N 1
ATOM 1399 C CA . HIS A 1 173 ? 2.036 6.029 10.537 1.00 95.75 173 HIS A CA 1
ATOM 1400 C C . HIS A 1 173 ? 0.970 5.885 11.622 1.00 95.75 173 HIS A C 1
ATOM 1402 O O . HIS A 1 173 ? 1.160 5.127 12.574 1.00 95.75 173 HIS A O 1
ATOM 1408 N N . ALA A 1 174 ? -0.166 6.568 11.468 1.00 97.56 174 ALA A N 1
ATOM 1409 C CA . ALA A 1 174 ? -1.243 6.504 12.443 1.00 97.56 174 ALA A CA 1
ATOM 1410 C C . ALA A 1 174 ? -1.824 5.089 12.579 1.00 97.56 174 ALA A C 1
ATOM 1412 O O . ALA A 1 174 ? -1.984 4.600 13.699 1.00 97.56 174 ALA A O 1
ATOM 1413 N N . ILE A 1 175 ? -2.067 4.392 11.464 1.00 97.44 175 ILE A N 1
ATOM 1414 C CA . ILE A 1 175 ? -2.578 3.012 11.476 1.00 97.44 175 ILE A CA 1
ATOM 1415 C C . ILE A 1 175 ? -1.582 2.052 12.143 1.00 97.44 175 ILE A C 1
ATOM 1417 O O . ILE A 1 175 ? -1.979 1.223 12.972 1.00 97.44 175 ILE A O 1
ATOM 1421 N N . PHE A 1 176 ? -0.288 2.170 11.840 1.00 96.50 176 PHE A N 1
ATOM 1422 C CA . PHE A 1 176 ? 0.743 1.319 12.442 1.00 96.50 176 PHE A CA 1
ATOM 1423 C C . PHE A 1 176 ? 0.901 1.576 13.940 1.00 96.50 176 PHE A C 1
ATOM 1425 O O . PHE A 1 176 ? 0.963 0.630 14.724 1.00 96.50 176 PHE A O 1
ATOM 1432 N N . LEU A 1 177 ? 0.879 2.839 14.366 1.00 97.88 177 LEU A N 1
ATOM 1433 C CA . LEU A 1 177 ? 0.952 3.196 15.782 1.00 97.88 177 LEU A CA 1
ATOM 1434 C C . LEU A 1 177 ? -0.285 2.726 16.556 1.00 97.88 177 LEU A C 1
ATOM 1436 O O . LEU A 1 177 ? -0.148 2.166 17.643 1.00 97.88 177 LEU A O 1
ATOM 1440 N N . LEU A 1 178 ? -1.492 2.862 15.996 1.00 98.50 178 LEU A N 1
ATOM 1441 C CA . LEU A 1 178 ? -2.707 2.296 16.600 1.00 98.50 178 LEU A CA 1
ATOM 1442 C C . LEU A 1 178 ? -2.616 0.771 16.747 1.00 98.50 178 LEU A C 1
ATOM 1444 O O . LEU A 1 178 ? -3.061 0.214 17.760 1.00 98.50 178 LEU A O 1
ATOM 1448 N N . THR A 1 179 ? -2.011 0.107 15.759 1.00 97.19 179 THR A N 1
ATOM 1449 C CA . THR A 1 179 ? -1.751 -1.338 15.768 1.00 97.19 179 THR A CA 1
ATOM 1450 C C . THR A 1 179 ? -0.768 -1.727 16.869 1.00 97.19 179 THR A C 1
ATOM 1452 O O . THR A 1 179 ? -1.063 -2.642 17.644 1.00 97.19 179 THR A O 1
ATOM 1455 N N . GLU A 1 180 ? 0.345 -1.004 17.004 1.00 97.06 180 GLU A N 1
ATOM 1456 C CA . GLU A 1 180 ? 1.347 -1.213 18.058 1.00 97.06 180 GLU A CA 1
ATOM 1457 C C . GLU A 1 180 ? 0.746 -1.004 19.457 1.00 97.06 180 GLU A C 1
ATOM 1459 O O . GLU A 1 180 ? 0.929 -1.818 20.363 1.00 97.06 180 GLU A O 1
ATOM 1464 N N . LEU A 1 181 ? -0.099 0.019 19.617 1.00 97.56 181 LEU A N 1
ATOM 1465 C CA . LEU A 1 181 ? -0.821 0.305 20.863 1.00 97.56 181 LEU A CA 1
ATOM 1466 C C . LEU A 1 181 ? -1.926 -0.716 21.192 1.00 97.56 181 LEU A C 1
ATOM 1468 O O . LEU A 1 181 ? -2.523 -0.646 22.280 1.00 97.56 181 LEU A O 1
ATOM 1472 N N . ARG A 1 182 ? -2.205 -1.659 20.279 1.00 96.75 182 ARG A N 1
ATOM 1473 C CA . ARG A 1 182 ? -3.288 -2.652 20.364 1.00 96.75 182 ARG A CA 1
ATOM 1474 C C . ARG A 1 182 ? -4.645 -1.990 20.613 1.00 96.75 182 ARG A C 1
ATOM 1476 O O . ARG A 1 182 ? -5.415 -2.428 21.468 1.00 96.75 182 ARG A O 1
ATOM 1483 N N . SER A 1 183 ? -4.932 -0.896 19.907 1.00 97.19 183 SER A N 1
ATOM 1484 C CA . SER A 1 183 ? -6.185 -0.156 20.080 1.00 97.19 183 SER A CA 1
ATOM 1485 C C . SER A 1 183 ? -7.344 -0.825 19.337 1.00 97.19 183 SER A C 1
ATOM 1487 O O . SER A 1 183 ? -7.799 -0.349 18.301 1.00 97.19 183 SER A O 1
ATOM 1489 N N . ASN A 1 184 ? -7.860 -1.945 19.856 1.00 96.56 184 ASN A N 1
ATOM 1490 C CA . ASN A 1 184 ? -8.983 -2.658 19.227 1.00 96.56 184 ASN A CA 1
ATOM 1491 C C . ASN A 1 184 ? -10.209 -1.751 18.988 1.00 96.56 184 ASN A C 1
ATOM 1493 O O . ASN A 1 184 ? -10.935 -1.948 18.016 1.00 96.56 184 ASN A O 1
ATOM 1497 N N . LYS A 1 185 ? -10.414 -0.733 19.839 1.00 96.62 185 LYS A N 1
ATOM 1498 C CA . LYS A 1 185 ? -11.500 0.250 19.698 1.00 96.62 185 LYS A CA 1
ATOM 1499 C C . LYS A 1 185 ? -11.396 1.110 18.430 1.00 96.62 185 LYS A C 1
ATOM 1501 O O . LYS A 1 185 ? -12.418 1.616 17.989 1.00 96.62 185 LYS A O 1
ATOM 1506 N N . SER A 1 186 ? -10.208 1.216 17.834 1.00 97.81 186 SER A N 1
ATOM 1507 C CA . SER A 1 186 ? -9.940 2.030 16.641 1.00 97.81 186 SER A CA 1
ATOM 1508 C C . SER A 1 186 ? -10.201 1.293 15.326 1.00 97.81 186 SER A C 1
ATOM 1510 O O . SER A 1 186 ? -10.062 1.878 14.255 1.00 97.81 186 SER A O 1
ATOM 1512 N N . LEU A 1 187 ? -10.612 0.016 15.377 1.00 97.56 187 LEU A N 1
ATOM 1513 C CA . LEU A 1 187 ? -10.979 -0.743 14.179 1.00 97.56 187 LEU A CA 1
ATOM 1514 C C . LEU A 1 187 ? -11.982 -0.001 13.270 1.00 97.56 187 LEU A C 1
ATOM 1516 O O . LEU A 1 187 ? -11.753 -0.003 12.062 1.00 97.56 187 LEU A O 1
ATOM 1520 N N . PRO A 1 188 ? -13.058 0.640 13.781 1.00 96.31 188 PRO A N 1
ATOM 1521 C CA . PRO A 1 188 ? -14.018 1.338 12.927 1.00 96.31 188 PRO A CA 1
ATOM 1522 C C . PRO A 1 188 ? -13.378 2.413 12.042 1.00 96.31 188 PRO A C 1
ATOM 1524 O O . PRO A 1 188 ? -13.691 2.459 10.858 1.00 96.31 188 PRO A O 1
ATOM 1527 N N . VAL A 1 189 ? -12.424 3.182 12.577 1.00 96.06 189 VAL A N 1
ATOM 1528 C CA . VAL A 1 189 ? -11.720 4.253 11.849 1.00 96.06 189 VAL A CA 1
ATOM 1529 C C . VAL A 1 189 ? -10.883 3.684 10.697 1.00 96.06 189 VAL A C 1
ATOM 1531 O O . VAL A 1 189 ? -10.847 4.241 9.603 1.00 96.06 189 VAL A O 1
ATOM 1534 N N . ILE A 1 190 ? -10.260 2.521 10.895 1.00 95.88 190 ILE A N 1
ATOM 1535 C CA . ILE A 1 190 ? -9.518 1.836 9.825 1.00 95.88 190 ILE A CA 1
ATOM 1536 C C . ILE A 1 190 ? -10.479 1.266 8.782 1.00 95.88 190 ILE A C 1
ATOM 1538 O O . ILE A 1 190 ? -10.201 1.312 7.587 1.00 95.88 190 ILE A O 1
ATOM 1542 N N . LEU A 1 191 ? -11.639 0.754 9.198 1.00 96.50 191 LEU A N 1
ATOM 1543 C CA . LEU A 1 191 ? -12.659 0.343 8.237 1.00 96.50 191 LEU A CA 1
ATOM 1544 C C . LEU A 1 191 ? -13.177 1.541 7.431 1.00 96.50 191 LEU A C 1
ATOM 1546 O O . LEU A 1 191 ? -13.451 1.366 6.251 1.00 96.50 191 LEU A O 1
ATOM 1550 N N . ASP A 1 192 ? -13.252 2.743 8.007 1.00 95.69 192 ASP A N 1
ATOM 1551 C CA . ASP A 1 192 ? -13.631 3.957 7.272 1.00 95.69 192 ASP A CA 1
ATOM 1552 C C . ASP A 1 192 ? -12.617 4.334 6.190 1.00 95.69 192 ASP A C 1
ATOM 1554 O O . ASP A 1 192 ? -13.033 4.694 5.089 1.00 95.69 192 ASP A O 1
ATOM 1558 N N . VAL A 1 193 ? -11.316 4.132 6.428 1.00 95.31 193 VAL A N 1
ATOM 1559 C CA . VAL A 1 193 ? -10.277 4.203 5.381 1.00 95.31 193 VAL A CA 1
ATOM 1560 C C . VAL A 1 193 ? -10.584 3.227 4.244 1.00 95.31 193 VAL A C 1
ATOM 1562 O O . VAL A 1 193 ? -10.655 3.614 3.079 1.00 95.31 193 VAL A O 1
ATOM 1565 N N . LEU A 1 194 ? -10.868 1.964 4.576 1.00 95.00 194 LEU A N 1
ATOM 1566 C CA . LEU A 1 194 ? -11.194 0.932 3.587 1.00 95.00 194 LEU A CA 1
ATOM 1567 C C . LEU A 1 194 ? -12.530 1.178 2.856 1.00 95.00 194 LEU A C 1
ATOM 1569 O O . LEU A 1 194 ? -12.844 0.480 1.886 1.00 95.00 194 LEU A O 1
ATOM 1573 N N . ARG A 1 195 ? -13.354 2.128 3.314 1.00 95.19 195 ARG A N 1
ATOM 1574 C CA . ARG A 1 195 ? -14.606 2.524 2.650 1.00 95.19 195 ARG A CA 1
ATOM 1575 C C . ARG A 1 195 ? -14.413 3.616 1.600 1.00 95.19 195 ARG A C 1
ATOM 1577 O O . ARG A 1 195 ? -15.309 3.749 0.769 1.00 95.19 195 ARG A O 1
ATOM 1584 N N . GLN A 1 196 ? -13.289 4.337 1.600 1.00 93.50 196 GLN A N 1
ATOM 1585 C CA . GLN A 1 196 ? -13.063 5.493 0.718 1.00 93.50 196 GLN A CA 1
ATOM 1586 C C . GLN A 1 196 ? -12.876 5.134 -0.760 1.00 93.50 196 GLN A C 1
ATOM 1588 O O . GLN A 1 196 ? -13.119 5.964 -1.627 1.00 93.50 196 GLN A O 1
ATOM 1593 N N . GLY A 1 197 ? -12.525 3.883 -1.063 1.00 91.31 197 GLY A N 1
ATOM 1594 C CA . GLY A 1 197 ? -12.421 3.396 -2.436 1.00 91.31 197 GLY A CA 1
ATOM 1595 C C . GLY A 1 197 ? -11.007 3.396 -3.003 1.00 91.31 197 GLY A C 1
ATOM 1596 O O . GLY A 1 197 ? -10.043 3.598 -2.275 1.00 91.31 197 GLY A O 1
ATOM 1597 N N . GLU A 1 198 ? -10.907 3.084 -4.294 1.00 91.31 198 GLU A N 1
ATOM 1598 C CA . GLU A 1 198 ? -9.640 2.795 -4.979 1.00 91.31 198 GLU A CA 1
ATOM 1599 C C . GLU A 1 198 ? -8.708 4.003 -5.025 1.00 91.31 198 GLU A C 1
ATOM 1601 O O . GLU A 1 198 ? -7.598 3.905 -4.519 1.00 91.31 198 GLU A O 1
ATOM 1606 N N . ASP A 1 199 ? -9.179 5.148 -5.525 1.00 90.94 199 ASP A N 1
ATOM 1607 C CA . ASP A 1 199 ? -8.334 6.334 -5.729 1.00 90.94 199 ASP A CA 1
ATOM 1608 C C . ASP A 1 199 ? -7.741 6.848 -4.407 1.00 90.94 199 ASP A C 1
ATOM 1610 O O . ASP A 1 199 ? -6.580 7.254 -4.338 1.00 90.94 199 ASP A O 1
ATOM 1614 N N . PHE A 1 200 ? -8.531 6.796 -3.330 1.00 92.50 200 PHE A N 1
ATOM 1615 C CA . PHE A 1 200 ? -8.081 7.156 -1.988 1.00 92.50 200 PHE A CA 1
ATOM 1616 C C . PHE A 1 200 ? -7.019 6.190 -1.470 1.00 92.50 200 PHE A C 1
ATOM 1618 O O . PHE A 1 200 ? -5.984 6.602 -0.947 1.00 92.50 200 PHE A O 1
ATOM 1625 N N . VAL A 1 201 ? -7.307 4.893 -1.573 1.00 92.06 201 VAL A N 1
ATOM 1626 C CA . VAL A 1 201 ? -6.426 3.846 -1.067 1.00 92.06 201 VAL A CA 1
ATOM 1627 C C . VAL A 1 201 ? -5.098 3.858 -1.818 1.00 92.06 201 VAL A C 1
ATOM 1629 O O . VAL A 1 201 ? -4.044 3.825 -1.191 1.00 92.06 201 VAL A O 1
ATOM 1632 N N . GLU A 1 202 ? -5.142 3.952 -3.141 1.00 89.69 202 GLU A N 1
ATOM 1633 C CA . GLU A 1 202 ? -3.945 3.983 -3.973 1.00 89.69 202 GLU A CA 1
ATOM 1634 C C . GLU A 1 202 ? -3.085 5.207 -3.658 1.00 89.69 202 GLU A C 1
ATOM 1636 O O . GLU A 1 202 ? -1.878 5.082 -3.484 1.00 89.69 202 GLU A O 1
ATOM 1641 N N . PHE A 1 203 ? -3.708 6.374 -3.475 1.00 91.12 203 PHE A N 1
ATOM 1642 C CA . PHE A 1 203 ? -2.989 7.599 -3.141 1.00 91.12 203 PHE A CA 1
ATOM 1643 C C . PHE A 1 203 ? -2.227 7.510 -1.810 1.00 91.12 203 PHE A C 1
ATOM 1645 O O . PHE A 1 203 ? -1.061 7.890 -1.738 1.00 91.12 203 PHE A O 1
ATOM 1652 N N . TRP A 1 204 ? -2.879 7.036 -0.743 1.00 91.56 204 TRP A N 1
ATOM 1653 C CA . TRP A 1 204 ? -2.270 7.033 0.592 1.00 91.56 204 TRP A CA 1
ATOM 1654 C C . TRP A 1 204 ? -1.367 5.833 0.856 1.00 91.56 204 TRP A C 1
ATOM 1656 O O . TRP A 1 204 ? -0.470 5.921 1.693 1.00 91.56 204 TRP A O 1
ATOM 1666 N N . PHE A 1 205 ? -1.626 4.698 0.214 1.00 90.56 205 PHE A N 1
ATOM 1667 C CA . PHE A 1 205 ? -0.982 3.435 0.565 1.00 90.56 205 PHE A CA 1
ATOM 1668 C C . PHE A 1 205 ? -0.172 2.840 -0.586 1.00 90.56 205 PHE A C 1
ATOM 1670 O O . PHE A 1 205 ? 0.833 2.181 -0.312 1.00 90.56 205 PHE A O 1
ATOM 1677 N N . GLY A 1 206 ? -0.578 3.059 -1.841 1.00 87.31 206 GLY A N 1
ATOM 1678 C CA . GLY A 1 206 ? 0.006 2.406 -3.013 1.00 87.31 206 GLY A CA 1
ATOM 1679 C C . GLY A 1 206 ? 0.244 0.912 -2.773 1.00 87.31 206 GLY A C 1
ATOM 1680 O O . GLY A 1 206 ? -0.583 0.214 -2.176 1.00 87.31 206 GLY A O 1
ATOM 1681 N N . ASP A 1 207 ? 1.445 0.449 -3.118 1.00 81.88 207 ASP A N 1
ATOM 1682 C CA . ASP A 1 207 ? 1.857 -0.950 -2.952 1.00 81.88 207 ASP A CA 1
ATOM 1683 C C . ASP A 1 207 ? 1.805 -1.445 -1.491 1.00 81.88 207 ASP A C 1
ATOM 1685 O O . ASP A 1 207 ? 1.512 -2.616 -1.236 1.00 81.88 207 ASP A O 1
ATOM 1689 N N . SER A 1 208 ? 1.999 -0.562 -0.501 1.00 82.19 208 SER A N 1
ATOM 1690 C CA . SER A 1 208 ? 1.980 -0.956 0.919 1.00 82.19 208 SER A CA 1
ATOM 1691 C C . SER A 1 208 ? 0.596 -1.402 1.407 1.00 82.19 208 SER A C 1
ATOM 1693 O O . SER A 1 208 ? 0.487 -2.085 2.434 1.00 82.19 208 SER A O 1
ATOM 1695 N N . PHE A 1 209 ? -0.464 -1.063 0.660 1.00 85.00 209 PHE A N 1
ATOM 1696 C CA . PHE A 1 209 ? -1.842 -1.393 1.004 1.00 85.00 209 PHE A CA 1
ATOM 1697 C C . PHE A 1 209 ? -2.047 -2.896 1.197 1.00 85.00 209 PHE A C 1
ATOM 1699 O O . PHE A 1 209 ? -2.576 -3.336 2.218 1.00 85.00 209 PHE A O 1
ATOM 1706 N N . VAL A 1 210 ? -1.616 -3.686 0.213 1.00 81.00 210 VAL A N 1
ATOM 1707 C CA . VAL A 1 210 ? -1.798 -5.143 0.211 1.00 81.00 210 VAL A CA 1
ATOM 1708 C C . VAL A 1 210 ? -0.741 -5.871 1.025 1.00 81.00 210 VAL A C 1
ATOM 1710 O O . VAL A 1 210 ? -1.017 -6.946 1.546 1.00 81.00 210 VAL A O 1
ATOM 1713 N N . GLU A 1 211 ? 0.436 -5.277 1.197 1.00 84.88 211 GLU A N 1
ATOM 1714 C CA . GLU A 1 211 ? 1.540 -5.919 1.909 1.00 84.88 211 GLU A CA 1
ATOM 1715 C C . GLU A 1 211 ? 1.374 -5.859 3.434 1.00 84.88 211 GLU A C 1
ATOM 1717 O O . GLU A 1 211 ? 1.673 -6.839 4.117 1.00 84.88 211 GLU A O 1
ATOM 1722 N N . CYS A 1 212 ? 0.856 -4.745 3.970 1.00 87.25 212 CYS A N 1
ATOM 1723 C CA . CYS A 1 212 ? 0.941 -4.452 5.406 1.00 87.25 212 CYS A CA 1
ATOM 1724 C C . CYS A 1 212 ? -0.413 -4.349 6.128 1.00 87.25 212 CYS A C 1
ATOM 1726 O O . CYS A 1 212 ? -0.515 -4.686 7.313 1.00 87.25 212 CYS A O 1
ATOM 1728 N N . LEU A 1 213 ? -1.479 -3.862 5.478 1.00 92.94 213 LEU A N 1
ATOM 1729 C CA . LEU A 1 213 ? -2.703 -3.514 6.221 1.00 92.94 213 LEU A CA 1
ATOM 1730 C C . LEU A 1 213 ? -3.463 -4.732 6.753 1.00 92.94 213 LEU A C 1
ATOM 1732 O O . LEU A 1 213 ? -4.174 -4.608 7.754 1.00 92.94 213 LEU A O 1
ATOM 1736 N N . TRP A 1 214 ? -3.309 -5.914 6.150 1.00 94.25 214 TRP A N 1
ATOM 1737 C CA . TRP A 1 214 ? -3.971 -7.120 6.653 1.00 94.25 214 TRP A CA 1
ATOM 1738 C C . TRP A 1 214 ? -3.476 -7.478 8.065 1.00 94.25 214 TRP A C 1
ATOM 1740 O O . TRP A 1 214 ? -4.271 -7.933 8.891 1.00 94.25 214 TRP A O 1
ATOM 1750 N N . GLU A 1 215 ? -2.207 -7.205 8.393 1.00 95.06 215 GLU A N 1
ATOM 1751 C CA . GLU A 1 215 ? -1.649 -7.416 9.736 1.00 95.06 215 GLU A CA 1
ATOM 1752 C C . GLU A 1 215 ? -2.294 -6.477 10.760 1.00 95.06 215 GLU A C 1
ATOM 1754 O O . GLU A 1 215 ? -2.650 -6.886 11.872 1.00 95.06 215 GLU A O 1
ATOM 1759 N N . CYS A 1 216 ? -2.521 -5.224 10.360 1.00 95.88 216 CYS A N 1
ATOM 1760 C CA . CYS A 1 216 ? -3.202 -4.225 11.178 1.00 95.88 216 CYS A CA 1
ATOM 1761 C C . CYS A 1 216 ? -4.643 -4.667 11.481 1.00 95.88 216 CYS A C 1
ATOM 1763 O O . CYS A 1 216 ? -5.067 -4.687 12.641 1.00 95.88 216 CYS A O 1
ATOM 1765 N N . ILE A 1 217 ? -5.379 -5.120 10.457 1.00 96.75 217 ILE A N 1
ATOM 1766 C CA . ILE A 1 217 ? -6.735 -5.665 10.620 1.00 96.75 217 ILE A CA 1
ATOM 1767 C C . ILE A 1 217 ? -6.730 -6.920 11.498 1.00 96.75 217 ILE A C 1
ATOM 1769 O O . ILE A 1 217 ? -7.574 -7.046 12.388 1.00 96.75 217 ILE A O 1
ATOM 1773 N N . TYR A 1 218 ? -5.776 -7.833 11.301 1.00 95.31 218 TYR A N 1
ATOM 1774 C CA . TYR A 1 218 ? -5.639 -9.045 12.112 1.00 95.31 218 TYR A CA 1
ATOM 1775 C C . TYR A 1 218 ? -5.499 -8.704 13.600 1.00 95.31 218 TYR A C 1
ATOM 1777 O O . TYR A 1 218 ? -6.183 -9.278 14.454 1.00 95.31 218 TYR A O 1
ATOM 1785 N N . HIS A 1 219 ? -4.650 -7.732 13.921 1.00 95.06 219 HIS A N 1
ATOM 1786 C CA . HIS A 1 219 ? -4.356 -7.355 15.295 1.00 95.06 219 HIS A CA 1
ATOM 1787 C C . HIS A 1 219 ? -5.457 -6.535 15.972 1.00 95.06 219 HIS A C 1
ATOM 1789 O O . HIS A 1 219 ? -5.749 -6.755 17.152 1.00 95.06 219 HIS A O 1
ATOM 1795 N N . LEU A 1 220 ? -6.088 -5.617 15.246 1.00 96.00 220 LEU A N 1
ATOM 1796 C CA . LEU A 1 220 ? -7.104 -4.723 15.803 1.00 96.00 220 LEU A CA 1
ATOM 1797 C C . LEU A 1 220 ? -8.504 -5.349 15.779 1.00 96.00 220 LEU A C 1
ATOM 1799 O O . LEU A 1 220 ? -9.282 -5.196 16.728 1.00 96.00 220 LEU A O 1
ATOM 1803 N N . GLY A 1 221 ? -8.809 -6.123 14.738 1.00 94.25 221 GLY A N 1
ATOM 1804 C CA . GLY A 1 221 ? -10.112 -6.744 14.518 1.00 94.25 221 GLY A CA 1
ATOM 1805 C C . GLY A 1 221 ? -10.205 -8.224 14.868 1.00 94.25 221 GLY A C 1
ATOM 1806 O O . GLY A 1 221 ? -11.305 -8.770 14.867 1.00 94.25 221 GLY A O 1
ATOM 1807 N N . GLY A 1 222 ? -9.107 -8.882 15.255 1.00 90.62 222 GLY A N 1
ATOM 1808 C CA . GLY A 1 222 ? -9.100 -10.323 15.524 1.00 90.62 222 GLY A CA 1
ATOM 1809 C C . GLY A 1 222 ? -10.073 -10.807 16.607 1.00 90.62 222 GLY A C 1
ATOM 1810 O O . GLY A 1 222 ? -10.388 -11.995 16.642 1.00 90.62 222 GLY A O 1
ATOM 1811 N N . ASN A 1 223 ? -10.595 -9.919 17.457 1.00 91.12 223 ASN A N 1
ATOM 1812 C CA . ASN A 1 223 ? -11.615 -10.222 18.472 1.00 91.12 223 ASN A CA 1
ATOM 1813 C C . ASN A 1 223 ? -13.009 -9.639 18.151 1.00 91.12 223 ASN A C 1
ATOM 1815 O O . ASN A 1 223 ? -13.901 -9.730 18.986 1.00 91.12 223 ASN A O 1
ATOM 1819 N N . GLN A 1 224 ? -13.195 -9.043 16.971 1.00 94.50 224 GLN A N 1
ATOM 1820 C CA . GLN A 1 224 ? -14.403 -8.319 16.539 1.00 94.50 224 GLN A CA 1
ATOM 1821 C C . GLN A 1 224 ? -14.874 -8.851 15.176 1.00 94.50 224 GLN A C 1
ATOM 1823 O O . GLN A 1 224 ? -15.012 -8.130 14.187 1.00 94.50 224 GLN A O 1
ATOM 1828 N N . LEU A 1 225 ? -15.027 -10.173 15.111 1.00 93.31 225 LEU A N 1
ATOM 1829 C CA . LEU A 1 225 ? -15.297 -10.924 13.885 1.00 93.31 225 LEU A CA 1
ATOM 1830 C C . LEU A 1 225 ? -16.648 -10.590 13.251 1.00 93.31 225 LEU A C 1
ATOM 1832 O O . LEU A 1 225 ? -16.773 -10.569 12.031 1.00 93.31 225 LEU A O 1
ATOM 1836 N N . ASP A 1 226 ? -17.644 -10.281 14.067 1.00 93.88 226 ASP A N 1
ATOM 1837 C CA . ASP A 1 226 ? -18.947 -9.793 13.636 1.00 93.88 226 ASP A CA 1
ATOM 1838 C C . ASP A 1 226 ? -18.841 -8.476 12.852 1.00 93.88 226 ASP A C 1
ATOM 1840 O O . ASP A 1 226 ? -19.428 -8.359 11.775 1.00 93.88 226 ASP A O 1
ATOM 1844 N N . VAL A 1 227 ? -18.027 -7.530 13.332 1.00 96.25 227 VAL A N 1
ATOM 1845 C CA . VAL A 1 227 ? -17.790 -6.236 12.671 1.00 96.25 227 VAL A CA 1
ATOM 1846 C C . VAL A 1 227 ? -17.095 -6.429 11.320 1.00 96.25 227 VAL A C 1
ATOM 1848 O O . VAL A 1 227 ? -17.514 -5.859 10.312 1.00 96.25 227 VAL A O 1
ATOM 1851 N N . LEU A 1 228 ? -16.066 -7.278 11.270 1.00 96.44 228 LEU A N 1
ATOM 1852 C CA . LEU A 1 228 ? -15.334 -7.577 10.035 1.00 96.44 228 LEU A CA 1
ATOM 1853 C C . LEU A 1 228 ? -16.192 -8.340 9.011 1.00 96.44 228 LEU A C 1
ATOM 1855 O O . LEU A 1 228 ? -16.151 -8.037 7.817 1.00 96.44 228 LEU A O 1
ATOM 1859 N N . SER A 1 229 ? -17.012 -9.291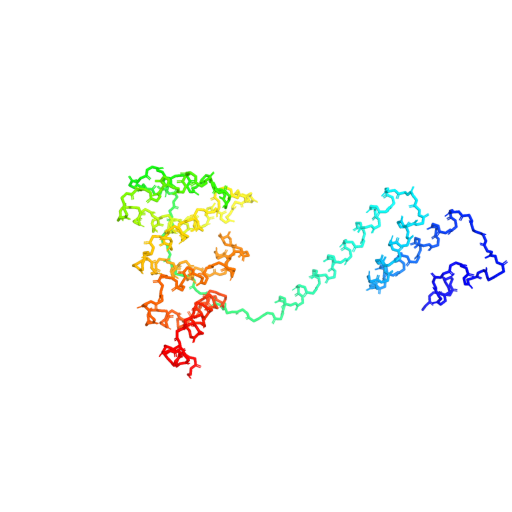 9.470 1.00 94.88 229 SER A N 1
ATOM 1860 C CA . SER A 1 229 ? -17.967 -10.008 8.614 1.00 94.88 229 SER A CA 1
ATOM 1861 C C . SER A 1 229 ? -19.011 -9.059 8.029 1.00 94.88 229 SER A C 1
ATOM 1863 O O . SER A 1 229 ? -19.360 -9.171 6.853 1.00 94.88 229 SER A O 1
ATOM 1865 N N . ALA A 1 230 ? -19.502 -8.110 8.835 1.00 95.38 230 ALA A N 1
ATOM 1866 C CA . ALA A 1 230 ? -20.438 -7.091 8.380 1.00 95.38 230 ALA A CA 1
ATOM 1867 C C . ALA A 1 230 ? -19.814 -6.208 7.291 1.00 95.38 230 ALA A C 1
ATOM 1869 O O . ALA A 1 230 ? -20.436 -6.034 6.244 1.00 95.38 230 ALA A O 1
ATOM 1870 N N . TYR A 1 231 ? -18.572 -5.747 7.483 1.00 95.88 231 TYR A N 1
ATOM 1871 C CA . TYR A 1 231 ? -17.845 -4.958 6.482 1.00 95.88 231 TYR A CA 1
ATOM 1872 C C . TYR A 1 231 ? -17.706 -5.693 5.139 1.00 95.88 231 TYR A C 1
ATOM 1874 O O . TYR A 1 231 ? -18.023 -5.131 4.091 1.00 95.88 231 TYR A O 1
ATOM 1882 N N . LEU A 1 232 ? -17.308 -6.973 5.142 1.00 93.88 232 LEU A N 1
ATOM 1883 C CA . LEU A 1 232 ? -17.167 -7.758 3.903 1.00 93.88 232 LEU A CA 1
ATOM 1884 C C . LEU A 1 232 ? -18.475 -7.874 3.106 1.00 93.88 232 LEU A C 1
ATOM 1886 O O . LEU A 1 232 ? -18.449 -8.001 1.878 1.00 93.88 232 LEU A O 1
ATOM 1890 N N . LYS A 1 233 ? -19.615 -7.825 3.801 1.00 92.44 233 LYS A N 1
ATOM 1891 C CA . LYS A 1 233 ? -20.958 -7.912 3.217 1.00 92.44 233 LYS A CA 1
ATOM 1892 C C . LYS A 1 233 ? -21.506 -6.557 2.760 1.00 92.44 233 LYS A C 1
ATOM 1894 O O . LYS A 1 233 ? -22.534 -6.536 2.084 1.00 92.44 233 LYS A O 1
ATOM 1899 N N . GLU A 1 234 ? -20.847 -5.441 3.077 1.00 94.19 234 GLU A N 1
ATOM 1900 C CA . GLU A 1 234 ? -21.264 -4.114 2.611 1.00 94.19 234 GLU A CA 1
ATOM 1901 C C . GLU A 1 234 ? -21.189 -4.041 1.083 1.00 94.19 234 GLU A C 1
ATOM 1903 O O . GLU A 1 234 ? -20.128 -4.327 0.531 1.00 94.19 234 GLU A O 1
ATOM 1908 N N . PRO A 1 235 ? -22.258 -3.655 0.365 1.00 91.56 235 PRO A N 1
ATOM 1909 C CA . PRO A 1 235 ? -22.231 -3.554 -1.093 1.00 91.56 235 PRO A CA 1
ATOM 1910 C C . PRO A 1 235 ? -21.309 -2.419 -1.565 1.00 91.56 235 PRO A C 1
ATOM 1912 O O . PRO A 1 235 ? -21.017 -1.494 -0.815 1.00 91.56 235 PRO A O 1
ATOM 1915 N N . ASN A 1 236 ? -20.902 -2.458 -2.840 1.00 91.06 236 ASN A N 1
ATOM 1916 C CA . ASN A 1 236 ? -20.184 -1.358 -3.505 1.00 91.06 236 ASN A CA 1
ATOM 1917 C C . ASN A 1 236 ? -18.887 -0.936 -2.789 1.00 91.06 236 ASN A C 1
ATOM 1919 O O . ASN A 1 236 ? -18.606 0.251 -2.627 1.00 91.06 236 ASN A O 1
ATOM 1923 N N . ARG A 1 237 ? -18.095 -1.919 -2.351 1.00 92.06 237 ARG A N 1
ATOM 1924 C CA . ARG A 1 237 ? -16.750 -1.695 -1.811 1.00 92.06 237 ARG A CA 1
ATOM 1925 C C . ARG A 1 237 ? -15.693 -2.074 -2.829 1.00 92.06 237 ARG A C 1
ATOM 1927 O O . ARG A 1 237 ? -15.893 -3.005 -3.611 1.00 92.06 237 ARG A O 1
ATOM 1934 N N . TYR A 1 238 ? -14.581 -1.348 -2.783 1.00 92.12 238 TYR A N 1
ATOM 1935 C CA . TYR A 1 238 ? -13.403 -1.647 -3.577 1.00 92.12 238 TYR A CA 1
ATOM 1936 C C . TYR A 1 238 ? -12.922 -3.075 -3.290 1.00 92.12 238 TYR A C 1
ATOM 1938 O O . TYR A 1 238 ? -12.880 -3.515 -2.137 1.00 92.12 238 TYR A O 1
ATOM 1946 N N . THR A 1 239 ? -12.609 -3.821 -4.349 1.00 90.75 239 THR A N 1
ATOM 1947 C CA . THR A 1 239 ? -12.324 -5.257 -4.258 1.00 90.75 239 THR A CA 1
ATOM 1948 C C . THR A 1 239 ? -11.128 -5.534 -3.354 1.00 90.75 239 THR A C 1
ATOM 1950 O O . THR A 1 239 ? -11.235 -6.369 -2.458 1.00 90.75 239 THR A O 1
ATOM 1953 N N . TYR A 1 240 ? -10.024 -4.801 -3.523 1.00 91.06 240 TYR A N 1
ATOM 1954 C CA . TYR A 1 240 ? -8.820 -5.024 -2.722 1.00 91.06 240 TYR A CA 1
ATOM 1955 C C . TYR A 1 240 ? -9.022 -4.656 -1.254 1.00 91.06 240 TYR A C 1
ATOM 1957 O O . TYR A 1 240 ? -8.551 -5.383 -0.387 1.00 91.06 240 TYR A O 1
ATOM 1965 N N . ALA A 1 241 ? -9.817 -3.627 -0.951 1.00 92.44 241 ALA A N 1
ATOM 1966 C CA . ALA A 1 241 ? -10.165 -3.292 0.429 1.00 92.44 241 ALA A CA 1
ATOM 1967 C C . ALA A 1 241 ? -10.890 -4.444 1.154 1.00 92.44 241 ALA A C 1
ATOM 1969 O O . ALA A 1 241 ? -10.625 -4.717 2.326 1.00 92.44 241 ALA A O 1
ATOM 1970 N N . ARG A 1 242 ? -11.738 -5.201 0.442 1.00 92.25 242 ARG A N 1
ATOM 1971 C CA . ARG A 1 242 ? -12.304 -6.452 0.973 1.00 92.25 242 ARG A CA 1
ATOM 1972 C C . ARG A 1 242 ? -11.259 -7.556 1.098 1.00 92.25 242 ARG A C 1
ATOM 1974 O O . ARG A 1 242 ? -11.276 -8.274 2.096 1.00 92.25 242 ARG A O 1
ATOM 1981 N N . CYS A 1 243 ? -10.364 -7.690 0.119 1.00 92.81 243 CYS A N 1
ATOM 1982 C CA . CYS A 1 243 ? -9.298 -8.691 0.156 1.00 92.81 243 CYS A CA 1
ATOM 1983 C C . CYS A 1 243 ? -8.432 -8.556 1.414 1.00 92.81 243 CYS A C 1
ATOM 1985 O O . CYS A 1 243 ? -8.189 -9.575 2.048 1.00 92.81 243 CYS A O 1
ATOM 1987 N N . ILE A 1 244 ? -8.078 -7.335 1.839 1.00 94.56 244 ILE A N 1
ATOM 1988 C CA . ILE A 1 244 ? -7.314 -7.094 3.079 1.00 94.56 244 ILE A CA 1
ATOM 1989 C C . ILE A 1 244 ? -7.994 -7.726 4.297 1.00 94.56 244 ILE A C 1
ATOM 1991 O O . ILE A 1 244 ? -7.363 -8.417 5.100 1.00 94.56 244 ILE A O 1
ATOM 1995 N N . VAL A 1 245 ? -9.306 -7.519 4.438 1.00 95.31 245 VAL A N 1
ATOM 1996 C CA . VAL A 1 245 ? -10.065 -8.102 5.549 1.00 95.31 245 VAL A CA 1
ATOM 1997 C C . VAL A 1 245 ? -10.127 -9.620 5.409 1.00 95.31 245 VAL A C 1
ATOM 1999 O O . VAL A 1 245 ? -9.877 -10.334 6.378 1.00 95.31 245 VAL A O 1
ATOM 2002 N N . SER A 1 246 ? -10.405 -10.135 4.211 1.00 94.38 246 SER A N 1
ATOM 2003 C CA . SER A 1 246 ? -10.408 -11.578 3.950 1.00 94.38 246 SER A CA 1
ATOM 2004 C C . SER A 1 246 ? -9.063 -12.244 4.257 1.00 94.38 246 SER A C 1
ATOM 2006 O O . SER A 1 246 ? -9.050 -13.334 4.830 1.00 94.38 246 SER A O 1
ATOM 2008 N N . GLU A 1 247 ? -7.948 -11.593 3.936 1.00 94.62 247 GLU A N 1
ATOM 2009 C CA . GLU A 1 247 ? -6.593 -12.070 4.199 1.00 94.62 247 GLU A CA 1
ATOM 2010 C C . GLU A 1 247 ? -6.300 -12.128 5.696 1.00 94.62 247 GLU A C 1
ATOM 2012 O O . GLU A 1 247 ? -5.942 -13.190 6.210 1.00 94.62 247 GLU A O 1
ATOM 2017 N N . ALA A 1 248 ? -6.593 -11.056 6.436 1.00 94.62 248 ALA A N 1
ATOM 2018 C CA . ALA A 1 248 ? -6.491 -11.054 7.893 1.00 94.62 248 ALA A CA 1
ATOM 2019 C C . ALA A 1 248 ? -7.280 -12.219 8.525 1.00 94.62 248 ALA A C 1
ATOM 2021 O O . ALA A 1 248 ? -6.830 -12.867 9.475 1.00 94.62 248 ALA A O 1
ATOM 2022 N N . MET A 1 249 ? -8.458 -12.536 7.985 1.00 93.12 249 MET A N 1
ATOM 2023 C CA . MET A 1 249 ? -9.281 -13.643 8.479 1.00 93.12 249 MET A CA 1
ATOM 2024 C C . MET A 1 249 ? -8.754 -15.016 8.075 1.00 93.12 249 MET A C 1
ATOM 2026 O O . MET A 1 249 ? -8.864 -15.963 8.859 1.00 93.12 249 MET A O 1
ATOM 2030 N N . ALA A 1 250 ? -8.146 -15.138 6.896 1.00 93.50 250 ALA A N 1
ATOM 2031 C CA . ALA A 1 250 ? -7.444 -16.352 6.498 1.00 93.50 250 ALA A CA 1
ATOM 2032 C C . ALA A 1 250 ? -6.330 -16.683 7.503 1.00 93.50 250 ALA A C 1
ATOM 2034 O O . ALA A 1 250 ? -6.186 -17.839 7.907 1.00 93.50 250 ALA A O 1
ATOM 2035 N N . GLN A 1 251 ? -5.632 -15.661 8.001 1.00 94.50 251 GLN A N 1
ATOM 2036 C CA . GLN A 1 251 ? -4.589 -15.808 9.017 1.00 94.50 251 GLN A CA 1
ATOM 2037 C C . GLN A 1 251 ? -5.161 -16.273 10.364 1.00 94.50 251 GLN A C 1
ATOM 2039 O O . GLN A 1 251 ? -4.608 -17.178 10.992 1.00 94.50 251 GLN A O 1
ATOM 2044 N N . ILE A 1 252 ? -6.332 -15.773 10.782 1.00 92.56 252 ILE A N 1
ATOM 2045 C CA . ILE A 1 252 ? -7.047 -16.316 11.955 1.00 92.56 252 ILE A CA 1
ATOM 2046 C C . ILE A 1 252 ? -7.426 -17.783 11.731 1.00 92.56 252 ILE A C 1
ATOM 2048 O O . ILE A 1 252 ? -7.197 -18.618 12.605 1.00 92.56 252 ILE A O 1
ATOM 2052 N N . ALA A 1 253 ? -7.985 -18.124 10.572 1.00 93.38 253 ALA A N 1
ATOM 2053 C CA . ALA A 1 253 ? -8.403 -19.489 10.268 1.00 93.38 253 ALA A CA 1
ATOM 2054 C C . ALA A 1 253 ? -7.224 -20.481 10.241 1.00 93.38 253 ALA A C 1
ATOM 2056 O O . ALA A 1 253 ? -7.393 -21.639 10.641 1.00 93.38 253 ALA A O 1
ATOM 2057 N N . LEU A 1 254 ? -6.048 -20.029 9.791 1.00 94.00 254 LEU A N 1
ATOM 2058 C CA . LEU A 1 254 ? -4.815 -20.812 9.713 1.00 94.00 254 LEU A CA 1
ATOM 2059 C C . LEU A 1 254 ? -4.155 -20.987 11.088 1.00 94.00 254 LEU A C 1
ATOM 2061 O O . LEU A 1 254 ? -3.840 -22.109 11.486 1.00 94.00 254 LEU A O 1
ATOM 2065 N N . HIS A 1 255 ? -3.975 -19.893 11.830 1.00 93.69 255 HIS A N 1
ATOM 2066 C CA . HIS A 1 255 ? -3.224 -19.889 13.088 1.00 93.69 255 HIS A CA 1
ATOM 2067 C C . HIS A 1 255 ? -4.084 -20.176 14.325 1.00 93.69 255 HIS A C 1
ATOM 2069 O O . HIS A 1 255 ? -3.555 -20.538 15.377 1.00 93.69 255 HIS A O 1
ATOM 2075 N N . GLN A 1 256 ? -5.413 -20.077 14.216 1.00 92.81 256 GLN A N 1
ATOM 2076 C CA . GLN A 1 256 ? -6.362 -20.353 15.298 1.00 92.81 256 GLN A CA 1
ATOM 2077 C C . GLN A 1 256 ? -7.407 -21.396 14.846 1.00 92.81 256 GLN A C 1
ATOM 2079 O O . GLN A 1 256 ? -8.582 -21.065 14.667 1.00 92.81 256 GLN A O 1
ATOM 2084 N N . PRO A 1 257 ? -7.043 -22.693 14.719 1.00 91.38 257 PRO A N 1
ATOM 2085 C CA . PRO A 1 257 ? -7.900 -23.715 14.102 1.00 91.38 257 PRO A CA 1
ATOM 2086 C C . PRO A 1 257 ? -9.298 -23.859 14.720 1.00 91.38 257 PRO A C 1
ATOM 2088 O O . PRO A 1 257 ? -10.250 -24.213 14.029 1.00 91.38 257 PRO A O 1
ATOM 2091 N N . LYS A 1 258 ? -9.449 -23.545 16.016 1.00 94.50 258 LYS A N 1
ATOM 2092 C CA . LYS A 1 258 ? -10.747 -23.554 16.717 1.00 94.50 258 LYS A CA 1
ATOM 2093 C C . LYS A 1 258 ? -11.750 -22.547 16.139 1.00 94.50 258 LYS A C 1
ATOM 2095 O O . LYS A 1 258 ? -12.948 -22.765 16.261 1.00 94.50 258 LYS A O 1
ATOM 2100 N N . ARG A 1 259 ? -11.262 -21.477 15.508 1.00 92.88 259 ARG A N 1
ATOM 2101 C CA . ARG A 1 259 ? -12.057 -20.398 14.903 1.00 92.88 259 ARG A CA 1
ATOM 2102 C C . ARG A 1 259 ? -12.194 -20.541 13.390 1.00 92.88 259 ARG A C 1
ATOM 2104 O O . ARG A 1 259 ? -12.917 -19.784 12.761 1.00 92.88 259 ARG A O 1
ATOM 2111 N N . ARG A 1 260 ? -11.557 -21.549 12.783 1.00 93.56 260 ARG A N 1
ATOM 2112 C CA . ARG A 1 260 ? -11.591 -21.777 11.330 1.00 93.56 260 ARG A CA 1
ATOM 2113 C C . ARG A 1 260 ? -13.011 -21.867 10.773 1.00 93.56 260 ARG A C 1
ATOM 2115 O O . ARG A 1 260 ? -13.281 -21.322 9.710 1.00 93.56 260 ARG A O 1
ATOM 2122 N N . LYS A 1 261 ? -13.908 -22.565 11.478 1.00 93.19 261 LYS A N 1
ATOM 2123 C CA . LYS A 1 261 ? -15.300 -22.722 11.039 1.00 93.19 261 LYS A CA 1
ATOM 2124 C C . LYS A 1 261 ? -16.035 -21.380 10.990 1.00 93.19 261 LYS A C 1
ATOM 2126 O O . LYS A 1 261 ? -16.695 -21.105 10.000 1.00 93.19 261 LYS A O 1
ATOM 2131 N N . GLU A 1 262 ? -15.843 -20.549 12.012 1.00 91.88 262 GLU A N 1
ATOM 2132 C CA . GLU A 1 262 ? -16.441 -19.214 12.104 1.00 91.88 262 GLU A CA 1
ATOM 2133 C C . GLU A 1 262 ? -16.099 -18.354 10.882 1.00 91.88 262 GLU A C 1
ATOM 2135 O O . GLU A 1 262 ? -16.980 -17.694 10.350 1.00 91.88 262 GLU A O 1
ATOM 2140 N N . ILE A 1 263 ? -14.854 -18.427 10.396 1.00 93.44 263 ILE A N 1
ATOM 2141 C CA . ILE A 1 263 ? -14.408 -17.691 9.206 1.00 93.44 263 ILE A CA 1
ATOM 2142 C C . ILE A 1 263 ? -14.958 -18.291 7.904 1.00 93.44 263 ILE A C 1
ATOM 2144 O O . ILE A 1 263 ? -15.375 -17.554 7.015 1.00 93.44 263 ILE A O 1
ATOM 2148 N N . ILE A 1 264 ? -14.968 -19.622 7.760 1.00 91.81 264 ILE A N 1
ATOM 2149 C CA . ILE A 1 264 ? -15.463 -20.284 6.537 1.00 91.81 264 ILE A CA 1
ATOM 2150 C C . ILE A 1 264 ? -16.950 -19.995 6.311 1.00 91.81 264 ILE A C 1
ATOM 2152 O O . ILE A 1 264 ? -17.364 -19.790 5.171 1.00 91.81 264 ILE A O 1
ATOM 2156 N N . ASP A 1 265 ? -17.736 -19.946 7.387 1.00 92.06 265 ASP A N 1
ATOM 2157 C CA . ASP A 1 265 ? -19.178 -19.699 7.328 1.00 92.06 265 ASP A CA 1
ATOM 2158 C C . ASP A 1 265 ? -19.517 -18.281 6.805 1.00 92.06 265 ASP A C 1
ATOM 2160 O O . ASP A 1 265 ? -20.672 -17.999 6.502 1.00 92.06 265 ASP A O 1
ATOM 2164 N N . TRP A 1 266 ? -18.538 -17.379 6.647 1.00 90.31 266 TRP A N 1
ATOM 2165 C CA . TRP A 1 266 ? -18.756 -16.059 6.038 1.00 90.31 266 TRP A CA 1
ATOM 2166 C C . TRP A 1 266 ? -18.918 -16.096 4.517 1.00 90.31 266 TRP A C 1
ATOM 2168 O O . TRP A 1 266 ? -19.505 -15.169 3.960 1.00 90.31 266 TRP A O 1
ATOM 2178 N N . TYR A 1 267 ? -18.371 -17.124 3.864 1.00 86.69 267 TYR A N 1
ATOM 2179 C CA . TYR A 1 267 ? -18.275 -17.237 2.403 1.00 86.69 267 TYR A CA 1
ATOM 2180 C C . TYR A 1 267 ? -19.270 -18.244 1.804 1.00 86.69 267 TYR A C 1
ATOM 2182 O O . TYR A 1 267 ? -19.161 -18.581 0.624 1.00 86.69 267 TYR A O 1
ATOM 2190 N N . GLN A 1 268 ? -20.192 -18.758 2.621 1.00 81.81 268 GLN A N 1
ATOM 2191 C CA . GLN A 1 268 ? -21.298 -19.626 2.204 1.00 81.81 268 GLN A CA 1
ATOM 2192 C C . GLN A 1 268 ? -22.542 -18.792 1.907 1.00 81.81 268 GLN A C 1
ATOM 2194 O O . GLN A 1 268 ? -23.229 -19.129 0.918 1.00 81.81 268 GLN A O 1
#

Foldseek 3Di:
DPPVCDPVSDPCVVVVVDDDDDLVVVLVSLVVQLVVCLVVVVLVSNVVSLVVCVVRPPDVVVSVVSVVSSVVSVVVVVVVVVVVCVVVDDWFQADADDAAADPDDDDAPDPLLVQLQQAAPPRDVVSVVVLLPPDLPSSLVRLLSQLSNLVRHVVVQLPDPDNDRRRLASNVVSLVSCLVSLVLVSLVSVLSQQRRADSSCCRRQNPNSQVPVLSSCLSNCVPPLVVLLVSLPDGRTGPVSSVSSLSSVVCCVVVPVVCVVVSVVSVD

Radius of gyration: 27.7 Å; chains: 1; bounding box: 61×47×74 Å

pLDDT: mean 91.4, std 6.39, range [55.78, 98.75]

Secondary structure (DSSP, 8-state):
--TTT-TT--HHHHSTT-----HHHHHHHHHHHHHHHHHTT-HHHHHHHHHHHHHH---HHHHHHHHHHHHHHHHHHHHHHHHHHHTT-------PPP-----SPP--S-GGGGGGGS--SS--HHHHHHHHTS-HHHHHHHHHHHHHHHH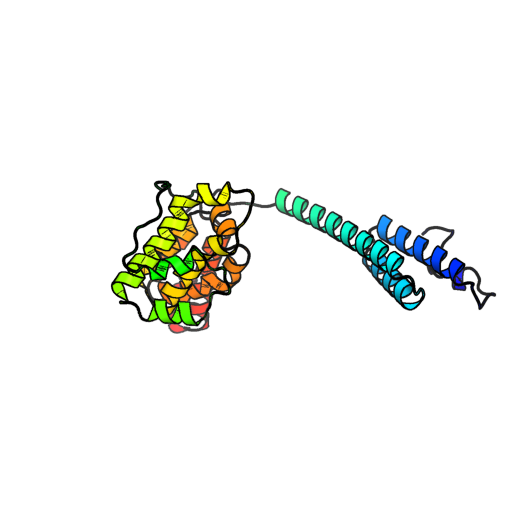HTHHHHHT-SS--HHHH-HHHHHHHHHHHTT-GGGHHHHHHHHHS-HHHHHHHHTTHHHHHHHHHHHHHHTT-HHHHHHHHH-SS--HHHHHHHHHHHHHHHHH-GGGHHHHHTT--

Sequence (268 aa):
MPLVLGPEMNIAAIYPNRTTFHISEVRSFLWVVFTYYLRTDNLDAASDTLDEIAETISDDSLIESLTMQLLAKRMEKNMELFKADEAKARNVKYIAPEIEETFEKPVFNHQEIEYLYTNGMQIDPQIIKTILELPKETLITDLELVISDGISRYAQYSEKDDYDEPSSCFVNHAIFLLTELRSNKSLPVILDVLRQGEDFVEFWFGDSFVECLWECIYHLGGNQLDVLSAYLKEPNRYTYARCIVSEAMAQIALHQPKRRKEIIDWYQ